Protein 4DQZ (pdb70)

Solvent-accessible surface area: 15831 Å² total; per-residue (Å²): 45,8,1,4,2,14,5,44,73,87,66,0,46,7,0,5,105,3,1,60,36,91,26,28,132,22,77,66,22,110,27,113,141,10,55,0,8,5,2,3,9,27,34,72,66,118,34,0,8,0,0,0,7,13,17,91,151,76,37,2,4,68,0,0,43,125,8,0,31,70,4,16,70,16,136,5,189,93,61,87,89,26,7,62,90,126,4,56,7,82,5,36,0,4,44,0,39,2,184,52,13,68,113,17,0,53,117,0,0,89,62,29,59,9,152,14,73,16,70,43,57,142,98,11,11,0,38,4,86,13,94,16,76,6,50,20,3,0,11,7,0,19,13,0,1,47,46,5,103,156,93,119,25,162,106,28,4,125,72,19,25,98,118,6,106,28,68,132,91,15,92,46,8,0,4,2,15,6,44,72,88,64,0,46,8,1,6,104,3,1,58,38,93,26,29,132,20,78,67,24,111,27,113,143,8,54,0,8,5,2,2,8,27,34,73,66,118,36,0,7,0,0,0,6,13,17,89,152,77,36,2,4,69,0,0,43,126,6,1,32,70,3,16,70,16,137,6,187,91,60,85,91,25,7,61,91,124,4,57,6,82,5,36,0,4,45,0,38,2,186,54,14,66,114,17,0,52,118,0,0,90,63,28,59,9,151,15,74,16,71,44,57,140,98,11,10,0,38,4,86,14,95,15,75,7,50,20,3,0,12,7,0,19,13,0,0,45,44,6,104,158,92,117,26,157,106,28,4,123,71,18,25,98,120,6,107,30,69,131,90,16,91

InterPro domains:
  IPR013217 Methyltransferase type 12 [PF08242] (290-382)
  IPR024026 3'-RNA ribose 2'-O-methyltransferase, Hen1, bacterial [TIGR04074] (2-464)
  IPR024740 Hen1, N-terminal [PF12623] (1-241)
  IPR026610 3'-RNA ribose 2'-O-methyltransferase, Hen1 [PTHR21404] (263-464)
  IPR029063 S-adenosyl-L-methionine-dependent methyltransferase superfamily [G3DSA:3.40.50.150] (258-465)
  IPR029063 S-adenosyl-L-methionine-dependent methyltransferase superfamily [SSF53335] (273-429)
  IPR038546 Hen1, N-terminal domain superfamily [G3DSA:3.30.1610.20] (1-230)

CATH classification: 3.30.1610.20

GO terms:
  GO:0042802 identical protein binding (F, IPI)
  GO:0005515 protein binding (F, IPI)

Radius of gyration: 21.04 Å; Cα contacts (8 Å, |Δi|>4): 671; chains: 2; bounding box: 68×37×41 Å

Foldseek 3Di:
DKKKKKAFQFQRLVVCLLQVHHQVDWDWDDDDAWIWTKHWPDRHRGMTMIMIDIGGVLVVLVVLCVRRVVSLVLDGPVCNPLSVFFGWMKMKDWFQDAPVPCVVVCLLQVLVAWPWDWDPPVGIMIMTTGGGHSNLVSLSCSQVSVLRVVVSCVSSVPPRLVPRPCSVSSD/DKKKKKAFQFVRLVVCLLQVHHQVDWDWDDDDAWIWTKHWPDRHRGMTMIMIDIGGVLVVLVVLCVRRVVSLVLDGPVCNPLSVFFGWMKMKDWFQDAPVPCVVVCLLQVLVAWPWDWDPPVGIMIMTTGGGHSNLVSLSCSQVSVLRVVVSCVSSVPPRLVPRPCSVSSD

Organism: Acetivibrio thermocellus (strain ATCC 27405 / DSM 1237 / JCM 9322 / NBRC 103400 / NCIMB 10682 / NRRL B-4536 / VPI 7372) (NCBI:txid203119)

Secondary structure (DSSP, 8-state):
-EEEEEE-SSSTTHHHHHHT--TT--EEEEETTEEEEEEEEEESSS-EEEEEEEEE--HHHHHHHHHSHHHHHT--TT-HHHHHS-EEEEEEEEEEE-TTHHHHHHHHHGGGT-EEEEEE--EEEEEEEEEE-HHHHHHHHHHHHHHH--HHHHHHSTTTSTT-TTHHHH-/-EEEEEE-SSSTTHHHHHHT--TT--EEEEETTEEEEEEEEEESSS-EEEEEEEEE--HHHHHHHHHSHHHHHT--TT-HHHHHS-EEEEEEEEEEE-TTHHHHHHHHHGGGT-EEEEEE--EEEEEEEEEE-HHHHHHHHHHHHHHH--HHHHHHSTTTSTT-TTHHHH-

B-factor: mean 56.26, std 22.18, range [17.42, 164.67]

Nearest PDB structures (foldseek):
  4dqz-assembly1_B  TM=1.006E+00  e=9.059E-36  Acetivibrio thermocellus ATCC 27405
  4drf-assembly2_D  TM=9.752E-01  e=2.044E-29  Acetivibrio thermocellus ATCC 27405
  4e6n-assembly2_D  TM=9.625E-01  e=3.714E-29  Acetivibrio thermocellus ATCC 27405
  3lid-assembly1_A  TM=4.470E-01  e=2.263E+00  Vibrio parahaemolyticus
  4dqz-assembly1_B  TM=1.006E+00  e=9.335E-36  Acetivibrio thermocellus ATCC 27405

Sequence (342 aa):
MILTITYTQPPATDLGYLLHKNPSRPQTFELNHGKAHIFYPEATSERCTVALLLDIDSFMSVAISRVFGTAMSGKCKEKPELAAIKLPLKAKIMMLPCKGGEEIIYRLFEPLGYKVDVEGYRYYTVSLEGEVRVRDLLNHIYVLIPVLDIDKLFQHGEGWLVDHPEKELITMILTITYTQPPATDLGYLLHKNPSRPQTFELNHGKAHIFYPEATSERCTVALLLDIDSFMSVAISRVFGTAMSGKCKEKPELAAIKLPLKAKIMMLPCKGGEEIIYRLFEPLGYKVDVEGYRYYTVSLEGEVRVRDLLNHIYVLIPVLDIDKLFQHGEGWLVDHPEKELIT

Structure (mmCIF, N/CA/C/O backbone):
data_4DQZ
#
_entry.id   4DQZ
#
_cell.length_a   68.503
_cell.length_b   68.503
_cell.length_c   165.660
_cell.angle_alpha   90.00
_cell.angle_beta   90.00
_cell.angle_gamma   120.00
#
_symmetry.space_group_name_H-M   'P 65'
#
loop_
_entity.id
_entity.type
_entity.pdbx_description
1 polymer 'Methyltransferase type 12'
2 water water
#
loop_
_atom_site.group_PDB
_atom_site.id
_atom_site.type_symbol
_atom_site.label_atom_id
_atom_site.label_alt_id
_atom_site.label_comp_id
_atom_site.label_asym_id
_atom_site.label_entity_id
_atom_site.label_seq_id
_atom_site.pdbx_PDB_ins_code
_atom_site.Cartn_x
_atom_site.Cartn_y
_atom_site.Cartn_z
_atom_site.occupancy
_atom_site.B_iso_or_equiv
_atom_site.auth_seq_id
_atom_site.auth_comp_id
_atom_site.auth_asym_id
_atom_site.auth_atom_id
_atom_site.pdbx_PDB_model_num
ATOM 1 N N . MET A 1 1 ? -61.607 60.021 6.172 1.00 43.08 1 MET A N 1
ATOM 2 C CA . MET A 1 1 ? -61.393 58.610 5.906 1.00 36.33 1 MET A CA 1
ATOM 3 C C . MET A 1 1 ? -61.664 57.805 7.171 1.00 32.86 1 MET A C 1
ATOM 4 O O . MET A 1 1 ? -61.859 58.362 8.228 1.00 28.52 1 MET A O 1
ATOM 9 N N . ILE A 1 2 ? -61.703 56.486 7.054 1.00 34.96 2 ILE A N 1
ATOM 10 C CA . ILE A 1 2 ? -62.065 55.657 8.191 1.00 20.30 2 ILE A CA 1
ATOM 11 C C . ILE A 1 2 ? -61.048 54.523 8.393 1.00 24.67 2 ILE A C 1
ATOM 12 O O . ILE A 1 2 ? -60.501 53.986 7.438 1.00 31.41 2 ILE A O 1
ATOM 17 N N . LEU A 1 3 ? -60.783 54.187 9.642 1.00 26.77 3 LEU A N 1
ATOM 18 C CA . LEU A 1 3 ? -59.962 53.032 9.961 1.00 24.83 3 LEU A CA 1
ATOM 19 C C . LEU A 1 3 ? -60.759 52.082 10.833 1.00 24.68 3 LEU A C 1
ATOM 20 O O . LEU A 1 3 ? -61.315 52.489 11.847 1.00 29.09 3 LEU A O 1
ATOM 25 N N . THR A 1 4 ? -60.809 50.813 10.457 1.00 27.76 4 THR A N 1
ATOM 26 C CA . THR A 1 4 ? -61.327 49.805 11.392 1.00 26.73 4 THR A CA 1
ATOM 27 C C . THR A 1 4 ? -60.279 48.750 11.737 1.00 23.22 4 THR A C 1
ATOM 28 O O . THR A 1 4 ? -59.415 48.402 10.919 1.00 26.35 4 THR A O 1
ATOM 32 N N . ILE A 1 5 ? -60.385 48.205 12.938 1.00 33.77 5 ILE A N 1
ATOM 33 C CA . ILE A 1 5 ? -59.555 47.072 13.310 1.00 26.79 5 ILE A CA 1
ATOM 34 C C . ILE A 1 5 ? -60.402 45.944 13.927 1.00 26.20 5 ILE A C 1
ATOM 35 O O . ILE A 1 5 ? -61.171 46.160 14.858 1.00 25.87 5 ILE A O 1
ATOM 40 N N . THR A 1 6 ? -60.261 44.736 13.392 1.00 22.54 6 THR A N 1
ATOM 41 C CA . THR A 1 6 ? -61.055 43.599 13.855 1.00 34.82 6 THR A CA 1
ATOM 42 C C . THR A 1 6 ? -60.185 42.495 14.435 1.00 36.76 6 THR A C 1
ATOM 43 O O . THR A 1 6 ? -59.142 42.185 13.877 1.00 31.11 6 THR A O 1
ATOM 47 N N . TYR A 1 7 ? -60.635 41.919 15.548 1.00 46.75 7 TYR A N 1
ATOM 48 C CA . TYR A 1 7 ? -59.936 40.852 16.270 1.00 38.24 7 TYR A CA 1
ATOM 49 C C . TYR A 1 7 ? -60.972 39.857 16.757 1.00 41.01 7 TYR A C 1
ATOM 50 O O . TYR A 1 7 ? -61.991 40.254 17.328 1.00 35.18 7 TYR A O 1
ATOM 59 N N . THR A 1 8 ? -60.714 38.567 16.553 1.00 41.23 8 THR A N 1
ATOM 60 C CA . THR A 1 8 ? -61.695 37.543 16.892 1.00 52.15 8 THR A CA 1
ATOM 61 C C . THR A 1 8 ? -61.213 36.404 17.802 1.00 64.86 8 THR A C 1
ATOM 62 O O . THR A 1 8 ? -61.855 35.356 17.839 1.00 58.93 8 THR A O 1
ATOM 66 N N . GLN A 1 9 ? -60.112 36.597 18.535 1.00 48.71 9 GLN A N 1
ATOM 67 C CA . GLN A 1 9 ? -59.632 35.560 19.462 1.00 59.92 9 GLN A CA 1
ATOM 68 C C . GLN A 1 9 ? -60.347 35.666 20.802 1.00 61.95 9 GLN A C 1
ATOM 69 O O . GLN A 1 9 ? -60.195 36.655 21.522 1.00 65.08 9 GLN A O 1
ATOM 75 N N . PRO A 1 10 ? -61.134 34.640 21.144 1.00 55.92 10 PRO A N 1
ATOM 76 C CA . PRO A 1 10 ? -62.100 34.802 22.234 1.00 60.06 10 PRO A CA 1
ATOM 77 C C . PRO A 1 10 ? -61.401 34.762 23.579 1.00 69.80 10 PRO A C 1
ATOM 78 O O . PRO A 1 10 ? -60.956 33.707 23.984 1.00 98.17 10 PRO A O 1
ATOM 82 N N . PRO A 1 11 ? -61.393 35.857 24.334 1.00 63.39 11 PRO A N 1
ATOM 83 C CA . PRO A 1 11 ? -62.269 37.017 24.507 1.00 62.11 11 PRO A CA 1
ATOM 84 C C . PRO A 1 11 ? -61.942 38.167 23.554 1.00 63.27 11 PRO A C 1
ATOM 85 O O . PRO A 1 11 ? -61.073 38.968 23.873 1.00 44.58 11 PRO A O 1
ATOM 89 N N . ALA A 1 12 ? -62.625 38.257 22.413 1.00 52.24 12 ALA A N 1
ATOM 90 C CA . ALA A 1 12 ? -62.256 39.249 21.399 1.00 40.94 12 ALA A CA 1
ATOM 91 C C . ALA A 1 12 ? -62.303 40.684 21.951 1.00 41.94 12 ALA A C 1
ATOM 92 O O . ALA A 1 12 ? -61.588 41.566 21.490 1.00 43.49 12 ALA A O 1
ATOM 94 N N . THR A 1 13 ? -63.096 40.886 22.997 1.00 49.78 13 THR A N 1
ATOM 95 C CA . THR A 1 13 ? -63.117 42.153 23.719 1.00 43.09 13 THR A CA 1
ATOM 96 C C . THR A 1 13 ? -61.763 42.573 24.306 1.00 39.86 13 THR A C 1
ATOM 97 O O . THR A 1 13 ? -61.623 43.686 24.806 1.00 48.85 13 THR A O 1
ATOM 101 N N . ASP A 1 14 ? -60.779 41.685 24.275 1.00 43.47 14 ASP A N 1
ATOM 102 C CA . ASP A 1 14 ? -59.438 42.052 24.718 1.00 42.20 14 ASP A CA 1
ATOM 103 C C . ASP A 1 14 ? -58.856 43.182 23.856 1.00 41.05 14 ASP A C 1
ATOM 104 O O . ASP A 1 14 ? -57.996 43.940 24.305 1.00 46.81 14 ASP A O 1
ATOM 109 N N . LEU A 1 15 ? -59.340 43.310 22.618 1.00 40.95 15 LEU A N 1
ATOM 110 C CA . LEU A 1 15 ? -58.903 44.412 21.774 1.00 39.17 15 LEU A CA 1
ATOM 111 C C . LEU A 1 15 ? -59.157 45.737 22.488 1.00 31.82 15 LEU A C 1
ATOM 112 O O . LEU A 1 15 ? -58.394 46.683 22.351 1.00 46.41 15 LEU A O 1
ATOM 117 N N . GLY A 1 16 ? -60.222 45.791 23.280 1.00 37.49 16 GLY A N 1
ATOM 118 C CA . GLY A 1 16 ? -60.482 46.967 24.078 1.00 31.86 16 GLY A CA 1
ATOM 119 C C . GLY A 1 16 ? -59.332 47.349 24.995 1.00 41.95 16 GLY A C 1
ATOM 120 O O . GLY A 1 16 ? -58.959 48.517 25.039 1.00 50.18 16 GLY A O 1
ATOM 121 N N . TYR A 1 17 ? -58.771 46.380 25.729 1.00 40.54 17 TYR A N 1
ATOM 122 C CA . TYR A 1 17 ? -57.618 46.669 26.612 1.00 51.22 17 TYR A CA 1
ATOM 123 C C . TYR A 1 17 ? -56.377 47.019 25.815 1.00 37.74 17 TYR A C 1
ATOM 124 O O . TYR A 1 17 ? -55.662 47.953 26.157 1.00 53.18 17 TYR A O 1
ATOM 133 N N . LEU A 1 18 ? -56.130 46.272 24.741 1.00 40.27 18 LEU A N 1
ATOM 134 C CA . LEU A 1 18 ? -54.982 46.539 23.874 1.00 47.54 18 LEU A CA 1
ATOM 135 C C . LEU A 1 18 ? -54.976 47.960 23.292 1.00 49.12 18 LEU A C 1
ATOM 136 O O . LEU A 1 18 ? -53.920 48.580 23.164 1.00 39.92 18 LEU A O 1
ATOM 141 N N . LEU A 1 19 ? -56.153 48.456 22.911 1.00 41.78 19 LEU A N 1
ATOM 142 C CA . LEU A 1 19 ? -56.266 49.777 22.300 1.00 46.87 19 LEU A CA 1
ATOM 143 C C . LEU A 1 19 ? -56.453 50.831 23.365 1.00 40.71 19 LEU A C 1
ATOM 144 O O . LEU A 1 19 ? -56.406 52.016 23.075 1.00 40.40 19 LEU A O 1
ATOM 149 N N . HIS A 1 20 ? -56.683 50.380 24.594 1.00 48.26 20 HIS A N 1
ATOM 150 C CA . HIS A 1 20 ? -56.943 51.270 25.723 1.00 67.58 20 HIS A CA 1
ATOM 151 C C . HIS A 1 20 ? -58.100 52.234 25.452 1.00 62.48 20 HIS A C 1
ATOM 152 O O . HIS A 1 20 ? -57.990 53.438 25.654 1.00 58.32 20 HIS A O 1
ATOM 159 N N . LYS A 1 21 ? -59.206 51.669 24.989 1.00 42.08 21 LYS A N 1
ATOM 160 C CA . LYS A 1 21 ? -60.400 52.418 24.658 1.00 46.46 21 LYS A CA 1
ATOM 161 C C . LYS A 1 21 ? -61.556 51.486 24.968 1.00 39.81 21 LYS A C 1
ATOM 162 O O . LYS A 1 21 ? -61.642 50.405 24.400 1.00 42.33 21 LYS A O 1
ATOM 168 N N . ASN A 1 22 ? -62.414 51.886 25.904 1.00 41.95 22 ASN A N 1
ATOM 169 C CA . ASN A 1 22 ? -63.552 51.058 26.312 1.00 51.17 22 ASN A CA 1
ATOM 170 C C . ASN A 1 22 ? -64.608 50.981 25.204 1.00 31.58 22 ASN A C 1
ATOM 171 O O . ASN A 1 22 ? -65.111 52.003 24.760 1.00 47.05 22 ASN A O 1
A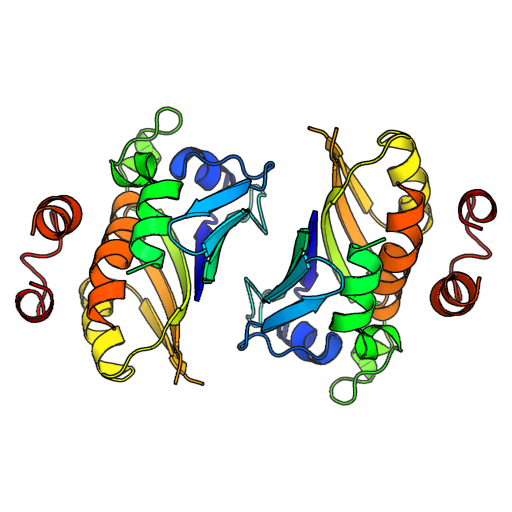TOM 176 N N . PRO A 1 23 ? -64.924 49.758 24.769 1.00 36.05 23 PRO A N 1
ATOM 177 C CA . PRO A 1 23 ? -65.929 49.457 23.751 1.00 42.98 23 PRO A CA 1
ATOM 178 C C . PRO A 1 23 ? -67.295 50.064 24.069 1.00 59.90 23 PRO A C 1
ATOM 179 O O . PRO A 1 23 ? -68.016 50.464 23.151 1.00 59.46 23 PRO A O 1
ATOM 183 N N . SER A 1 24 ? -67.641 50.148 25.350 1.00 67.86 24 SER A N 1
ATOM 184 C CA . SER A 1 24 ? -68.958 50.655 25.736 1.00 66.80 24 SER A CA 1
ATOM 185 C C . SER A 1 24 ? -69.056 52.170 25.715 1.00 63.75 24 SER A C 1
ATOM 186 O O . SER A 1 24 ? -70.104 52.729 26.020 1.00 60.66 24 SER A O 1
ATOM 189 N N . ARG A 1 25 ? -67.976 52.850 25.364 1.00 53.37 25 ARG A N 1
ATOM 190 C CA . ARG A 1 25 ? -68.031 54.301 25.421 1.00 61.67 25 ARG A CA 1
ATOM 191 C C . ARG A 1 25 ? -67.495 55.047 24.199 1.00 49.26 25 ARG A C 1
ATOM 192 O O . ARG A 1 25 ? -66.361 55.506 24.197 1.00 49.82 25 ARG A O 1
ATOM 200 N N . PRO A 1 26 ? -68.337 55.198 23.163 1.00 39.51 26 PRO A N 1
ATOM 201 C CA . PRO A 1 26 ? -67.987 56.020 21.994 1.00 36.77 26 PRO A CA 1
ATOM 202 C C . PRO A 1 26 ? -67.429 57.358 22.433 1.00 39.54 26 PRO A C 1
ATOM 203 O O . PRO A 1 26 ? -67.789 57.856 23.493 1.00 48.39 26 PRO A O 1
ATOM 207 N N . GLN A 1 27 ? -66.554 57.941 21.636 1.00 42.96 27 GLN A N 1
ATOM 208 C CA . GLN A 1 27 ? -65.901 59.153 22.077 1.00 45.44 27 GLN A CA 1
ATOM 209 C C . GLN A 1 27 ? -65.500 59.997 20.884 1.00 49.03 27 GLN A C 1
ATOM 210 O O . GLN A 1 27 ? -65.208 59.475 19.804 1.00 46.96 27 GLN A O 1
ATOM 216 N N . THR A 1 28 ? -65.501 61.308 21.076 1.00 61.96 28 THR A N 1
ATOM 217 C CA . THR A 1 28 ? -65.103 62.220 20.021 1.00 55.77 28 THR A CA 1
ATOM 218 C C . THR A 1 28 ? -63.912 63.053 20.466 1.00 55.16 28 THR A C 1
ATOM 219 O O . THR A 1 28 ? -63.812 63.434 21.626 1.00 57.80 28 THR A O 1
ATOM 223 N N . PHE A 1 29 ? -62.997 63.295 19.533 1.00 42.34 29 PHE A N 1
ATOM 224 C CA . PHE A 1 29 ? -61.801 64.061 19.791 1.00 60.69 29 PHE A CA 1
ATOM 225 C C . PHE A 1 29 ? -61.772 65.222 18.829 1.00 66.47 29 PHE A C 1
ATOM 226 O O . PHE A 1 29 ? -61.952 65.038 17.624 1.00 67.63 29 PHE A O 1
ATOM 234 N N . GLU A 1 30 ? -61.575 66.419 19.375 1.00 70.39 30 GLU A N 1
ATOM 235 C CA . GLU A 1 30 ? -61.471 67.629 18.571 1.00 68.74 30 GLU A CA 1
ATOM 236 C C . GLU A 1 30 ? -60.028 67.762 18.152 1.00 58.71 30 GLU A C 1
ATOM 237 O O . GLU A 1 30 ? -59.123 67.623 18.972 1.00 65.15 30 GLU A O 1
ATOM 243 N N . LEU A 1 31 ? -59.806 68.014 16.873 1.00 52.74 31 LEU A N 1
ATOM 244 C CA . LEU A 1 31 ? -58.447 68.083 16.373 1.00 71.07 31 LEU A CA 1
ATOM 245 C C . LEU A 1 31 ? -58.149 69.434 15.752 1.00 73.04 31 LEU A C 1
ATOM 246 O O . LEU A 1 31 ? -58.996 70.326 15.697 1.00 74.44 31 LEU A O 1
ATOM 251 N N . ASN A 1 32 ? -56.924 69.589 15.291 1.00 76.50 32 ASN A N 1
ATOM 252 C CA . ASN A 1 32 ? -56.669 70.669 14.386 1.00 98.43 32 ASN A CA 1
ATOM 253 C C . ASN A 1 32 ? -57.597 70.475 13.193 1.00 94.96 32 ASN A C 1
ATOM 254 O O . ASN A 1 32 ? -57.403 69.553 12.395 1.00 101.50 32 ASN A O 1
ATOM 259 N N . HIS A 1 33 ? -58.526 71.410 13.002 1.00 77.98 33 HIS A N 1
ATOM 260 C CA . HIS A 1 33 ? -59.409 71.448 11.816 1.00 78.20 33 HIS A CA 1
ATOM 261 C C . HIS A 1 33 ? -60.158 70.146 11.483 1.00 86.04 33 HIS A C 1
ATOM 262 O O . HIS A 1 33 ? -60.142 69.685 10.346 1.00 82.15 33 HIS A O 1
ATOM 269 N N . GLY A 1 34 ? -60.830 69.576 12.480 1.00 82.52 34 GLY A N 1
ATOM 270 C CA . GLY A 1 34 ? -61.686 68.426 12.250 1.00 69.94 34 GLY A CA 1
ATOM 271 C C . GLY A 1 34 ? -61.979 67.637 13.510 1.00 60.90 34 GLY A C 1
ATOM 272 O O . GLY A 1 34 ? -61.474 67.974 14.583 1.00 52.80 34 GLY A O 1
ATOM 273 N N . LYS A 1 35 ? -62.797 66.588 13.374 1.00 73.71 35 LYS A N 1
ATOM 274 C CA . LYS A 1 35 ? -63.105 65.677 14.483 1.00 57.74 35 LYS A CA 1
ATOM 275 C C . LYS A 1 35 ? -62.683 64.249 14.165 1.00 42.19 35 LYS A C 1
ATOM 276 O O . LYS A 1 35 ? -62.674 63.840 13.004 1.00 44.25 35 LYS A O 1
ATOM 282 N N . ALA A 1 36 ? -62.346 63.504 15.215 1.00 45.68 36 ALA A N 1
ATOM 283 C CA . ALA A 1 36 ? -62.185 62.059 15.141 1.00 47.32 36 ALA A CA 1
ATOM 284 C C . ALA A 1 36 ? -63.208 61.380 16.056 1.00 57.24 36 ALA A C 1
ATOM 285 O O . ALA A 1 36 ? -63.316 61.713 17.228 1.00 50.42 36 ALA A O 1
ATOM 287 N N . HIS A 1 37 ? -63.970 60.440 15.508 1.00 32.79 37 HIS A N 1
ATOM 288 C CA . HIS A 1 37 ? -64.935 59.681 16.292 1.00 29.81 37 HIS A CA 1
ATOM 289 C C . HIS A 1 37 ? -64.391 58.258 16.416 1.00 34.41 37 HIS A C 1
ATOM 290 O O . HIS A 1 37 ? -63.894 57.686 15.449 1.00 36.42 37 HIS A O 1
ATOM 297 N N . ILE A 1 38 ? -64.463 57.697 17.608 1.00 29.05 38 ILE A N 1
ATOM 298 C CA . ILE A 1 38 ? -64.073 56.320 17.796 1.00 34.82 38 ILE A CA 1
ATOM 299 C C . ILE A 1 38 ? -65.197 55.561 18.475 1.00 37.70 38 ILE A C 1
ATOM 300 O O . ILE A 1 38 ? -65.806 56.038 19.419 1.00 30.70 38 ILE A O 1
ATOM 305 N N . PHE A 1 39 ? -65.489 54.374 17.970 1.00 33.52 39 PHE A N 1
ATOM 306 C CA . PHE A 1 39 ? -66.435 53.520 18.653 1.00 25.52 39 PHE A CA 1
ATOM 307 C C . PHE A 1 39 ? -66.184 52.109 18.188 1.00 26.11 39 PHE A C 1
ATOM 308 O O . PHE A 1 39 ? -65.397 51.860 17.268 1.00 30.43 39 PHE A O 1
ATOM 316 N N . TYR A 1 40 ? -66.846 51.179 18.856 1.00 28.67 40 TYR A N 1
ATOM 317 C CA . TYR A 1 40 ? -66.748 49.786 18.500 1.00 32.64 40 TYR A CA 1
ATOM 318 C C . TYR A 1 40 ? -68.093 49.301 17.981 1.00 32.66 40 TYR A C 1
ATOM 319 O O . TYR A 1 40 ? -69.023 49.083 18.754 1.00 35.91 40 TYR A O 1
ATOM 328 N N . PRO A 1 41 ? -68.204 49.135 16.661 1.00 34.70 41 PRO A N 1
ATOM 329 C CA . PRO A 1 41 ? -69.441 48.556 16.121 1.00 34.64 41 PRO A CA 1
ATOM 330 C C . PRO A 1 41 ? -69.717 47.156 16.665 1.00 45.17 41 PRO A C 1
ATOM 331 O O . PRO A 1 41 ? -70.866 46.721 16.689 1.00 48.08 41 PRO A O 1
ATOM 335 N N . GLU A 1 42 ? -68.679 46.468 17.129 1.00 46.27 42 GLU A N 1
ATOM 336 C CA . GLU A 1 42 ? -68.850 45.113 17.634 1.00 38.18 42 GLU A CA 1
ATOM 337 C C . GLU A 1 42 ? -67.903 44.856 18.792 1.00 37.33 42 GLU A C 1
ATOM 338 O O . GLU A 1 42 ? -66.717 45.138 18.689 1.00 44.95 42 GLU A O 1
ATOM 344 N N . ALA A 1 43 ? -68.422 44.327 19.896 1.00 32.11 43 ALA A N 1
ATOM 345 C CA . ALA A 1 43 ? -67.614 44.068 21.094 1.00 38.49 43 ALA A CA 1
ATOM 346 C C . ALA A 1 43 ? -68.140 42.874 21.865 1.00 53.66 43 ALA A C 1
ATOM 347 O O . ALA A 1 43 ? -68.617 43.016 22.990 1.00 55.95 43 ALA A O 1
ATOM 349 N N . THR A 1 44 ? -68.066 41.703 21.246 1.00 52.46 44 THR A N 1
ATOM 350 C CA . THR A 1 44 ? -68.441 40.465 21.912 1.00 52.38 44 THR A CA 1
ATOM 351 C C . THR A 1 44 ? -67.215 39.592 22.132 1.00 68.61 44 THR A C 1
ATOM 352 O O . THR A 1 44 ? -66.094 39.956 21.757 1.00 57.71 44 THR A O 1
ATOM 356 N N . SER A 1 45 ? -67.435 38.446 22.762 1.00 66.69 45 SER A N 1
ATOM 357 C CA . SER A 1 45 ? -66.380 37.468 22.962 1.00 60.86 45 SER A CA 1
ATOM 358 C C . SER A 1 45 ? -65.937 36.835 21.654 1.00 50.55 45 SER A C 1
ATOM 359 O O . SER A 1 45 ? -64.809 36.365 21.540 1.00 60.65 45 SER A O 1
ATOM 362 N N . GLU A 1 46 ? -66.821 36.822 20.663 1.00 53.09 46 GLU A N 1
ATOM 363 C CA . GLU A 1 46 ? -66.481 36.210 19.379 1.00 59.01 46 GLU A CA 1
ATOM 364 C C . GLU A 1 46 ? -65.816 37.200 18.412 1.00 54.86 46 GLU A C 1
ATOM 365 O O . GLU A 1 46 ? -64.982 36.801 17.611 1.00 49.64 46 GLU A O 1
ATOM 371 N N . ARG A 1 47 ? -66.186 38.482 18.487 1.00 46.77 47 ARG A N 1
ATOM 372 C CA . ARG A 1 47 ? -65.731 39.479 17.501 1.00 44.13 47 ARG A CA 1
ATOM 373 C C . ARG A 1 47 ? -65.589 40.851 18.132 1.00 34.04 47 ARG A C 1
ATOM 374 O O . ARG A 1 47 ? -66.420 41.269 18.946 1.00 35.43 47 ARG A O 1
ATOM 382 N N . CYS A 1 48 ? -64.528 41.565 17.784 1.00 38.00 48 CYS A N 1
ATOM 383 C CA . CYS A 1 48 ? -64.396 42.933 18.283 1.00 33.58 48 CYS A CA 1
ATOM 384 C C . CYS A 1 48 ? -63.797 43.810 17.203 1.00 41.11 48 CYS A C 1
ATOM 385 O O . CYS A 1 48 ? -62.769 43.470 16.616 1.00 32.62 48 CYS A O 1
ATOM 388 N N . THR A 1 49 ? -64.478 44.923 16.934 1.00 32.52 49 THR A N 1
ATOM 389 C CA . THR A 1 49 ? -64.117 45.806 15.852 1.00 24.42 49 THR A CA 1
ATOM 390 C C . THR A 1 49 ? -64.152 47.244 16.323 1.00 26.11 49 THR A C 1
ATOM 391 O O . THR A 1 49 ? -65.133 47.688 16.902 1.00 28.72 49 THR A O 1
ATOM 395 N N . VAL A 1 50 ? -63.055 47.955 16.117 1.00 28.14 50 VAL A N 1
ATOM 396 C CA . VAL A 1 50 ? -63.002 49.343 16.511 1.00 18.72 50 VAL A CA 1
ATOM 397 C C . VAL A 1 50 ? -63.093 50.136 15.214 1.00 25.76 50 VAL A C 1
ATOM 398 O O . VAL A 1 50 ? -62.651 49.663 14.181 1.00 27.03 50 VAL A O 1
ATOM 402 N N . ALA A 1 51 ? -63.709 51.308 15.260 1.00 24.69 51 ALA A N 1
ATOM 403 C CA . ALA A 1 51 ? -63.718 52.197 14.099 1.00 23.27 51 ALA A CA 1
ATOM 404 C C . ALA A 1 51 ? -63.248 53.580 14.490 1.00 23.55 51 ALA A C 1
ATOM 405 O O . ALA A 1 51 ? -63.555 54.083 15.558 1.00 26.78 51 ALA A O 1
ATOM 407 N N . LEU A 1 52 ? -62.507 54.207 13.606 1.00 23.51 52 LEU A N 1
ATOM 408 C CA . LEU A 1 52 ? -62.087 55.572 13.863 1.00 30.16 52 LEU A CA 1
ATOM 409 C C . LEU A 1 52 ? -62.415 56.373 12.620 1.00 25.61 52 LEU A C 1
ATOM 410 O O . LEU A 1 52 ? -61.880 56.149 11.543 1.00 30.16 52 LEU A O 1
ATOM 415 N N . LEU A 1 53 ? -63.328 57.302 12.779 1.00 28.20 53 LEU A N 1
ATOM 416 C CA . LEU A 1 53 ? -63.899 57.957 11.623 1.00 34.71 53 LEU A CA 1
ATOM 417 C C . LEU A 1 53 ? -63.392 59.388 11.659 1.00 37.78 53 LEU A C 1
ATOM 418 O O . LEU A 1 53 ? -63.481 60.053 12.690 1.00 39.34 53 LEU A O 1
ATOM 423 N N . LEU A 1 54 ? -62.804 59.841 10.559 1.00 40.09 54 LEU A N 1
ATOM 424 C CA . LEU A 1 54 ? -62.266 61.211 10.504 1.00 50.14 54 LEU A CA 1
ATOM 425 C C . LEU A 1 54 ? -63.205 62.180 9.815 1.00 40.18 54 LEU A C 1
ATOM 426 O O . LEU A 1 54 ? -63.675 61.938 8.710 1.00 50.75 54 LEU A O 1
ATOM 431 N N . ASP A 1 55 ? -63.460 63.296 10.462 1.00 46.11 55 ASP A N 1
ATOM 432 C CA . ASP A 1 55 ? -64.314 64.304 9.857 1.00 55.78 55 ASP A CA 1
ATOM 433 C C . ASP A 1 55 ? -63.494 65.584 9.764 1.00 59.94 55 ASP A C 1
ATOM 434 O O . ASP A 1 55 ? -63.245 66.232 10.777 1.00 61.00 55 ASP A O 1
ATOM 439 N N . ILE A 1 56 ? -63.048 65.924 8.555 1.00 67.61 56 ILE A N 1
ATOM 440 C CA . ILE A 1 56 ? -62.171 67.081 8.358 1.00 78.76 56 ILE A CA 1
ATOM 441 C C . ILE A 1 56 ? -62.909 68.321 7.849 1.00 84.08 56 ILE A C 1
ATOM 442 O O . ILE A 1 56 ? -63.786 68.210 6.989 1.00 87.23 56 ILE A O 1
ATOM 447 N N . ASP A 1 57 ? -62.496 69.473 8.398 1.00 90.31 57 ASP A N 1
ATOM 448 C CA . ASP A 1 57 ? -63.080 70.826 8.271 1.00 86.89 57 ASP A CA 1
ATOM 449 C C . ASP A 1 57 ? -63.874 71.209 9.518 1.00 85.37 57 ASP A C 1
ATOM 450 O O . ASP A 1 57 ? -63.295 71.431 10.585 1.00 73.10 57 ASP A O 1
ATOM 455 N N . SER A 1 87 ? -52.114 62.342 6.413 1.00 53.30 87 SER A N 1
ATOM 456 C CA . SER A 1 87 ? -51.440 62.902 7.587 1.00 57.66 87 SER A CA 1
ATOM 457 C C . SER A 1 87 ? -52.384 63.178 8.768 1.00 65.09 87 SER A C 1
ATOM 458 O O . SER A 1 87 ? -52.001 63.017 9.933 1.00 60.32 87 SER A O 1
ATOM 461 N N . PHE A 1 88 ? -53.614 63.588 8.464 1.00 50.77 88 PHE A N 1
ATOM 462 C CA . PHE A 1 88 ? -54.634 63.813 9.492 1.00 47.69 88 PHE A CA 1
ATOM 463 C C . PHE A 1 88 ? -55.001 62.510 10.217 1.00 42.07 88 PHE A C 1
ATOM 464 O O . PHE A 1 88 ? -55.249 62.515 11.422 1.00 48.58 88 PHE A O 1
ATOM 472 N N . MET A 1 89 ? -55.015 61.393 9.488 1.00 31.10 89 MET A N 1
ATOM 473 C CA . MET A 1 89 ? -55.290 60.091 10.110 1.00 34.43 89 MET A CA 1
ATOM 474 C C . MET A 1 89 ? -54.188 59.679 11.051 1.00 46.48 89 MET A C 1
ATOM 475 O O . MET A 1 89 ? -54.447 59.128 12.130 1.00 43.29 89 MET A O 1
ATOM 480 N N . SER A 1 90 ? -52.947 59.944 10.627 1.00 39.45 90 SER A N 1
ATOM 481 C CA . SER A 1 90 ? -51.782 59.609 11.433 1.00 39.48 90 SER A CA 1
ATOM 482 C C . SER A 1 90 ? -51.877 60.351 12.744 1.00 41.33 90 SER A C 1
ATOM 483 O O . SER A 1 90 ? -51.693 59.769 13.815 1.00 48.64 90 SER A O 1
ATOM 486 N N . VAL A 1 91 ? -52.175 61.642 12.646 1.00 46.55 91 VAL A N 1
ATOM 487 C CA . VAL A 1 91 ? -52.408 62.472 13.825 1.00 38.56 91 VAL A CA 1
ATOM 488 C C . VAL A 1 91 ? -53.500 61.867 14.689 1.00 36.27 91 VAL A C 1
ATOM 489 O O . VAL A 1 91 ? -53.352 61.728 15.908 1.00 49.01 91 VAL A O 1
ATOM 493 N N . ALA A 1 92 ? -54.609 61.506 14.050 1.00 41.28 92 ALA A N 1
ATOM 494 C CA . ALA A 1 92 ? -55.727 60.936 14.788 1.00 35.08 92 ALA A CA 1
ATOM 495 C C . ALA A 1 92 ? -55.287 59.619 15.441 1.00 34.35 92 ALA A C 1
ATOM 496 O O . ALA A 1 92 ? -55.608 59.355 16.599 1.00 44.21 92 ALA A O 1
ATOM 498 N N . ILE A 1 93 ? -54.528 58.810 14.707 1.00 36.46 93 ILE A N 1
ATOM 499 C CA . ILE A 1 93 ? -54.114 57.516 15.241 1.00 40.05 93 ILE A CA 1
ATOM 500 C C . ILE A 1 93 ? -53.233 57.678 16.469 1.00 46.19 93 ILE A C 1
ATOM 501 O O . ILE A 1 93 ? -53.476 57.042 17.509 1.00 40.40 93 ILE A O 1
ATOM 506 N N . SER A 1 94 ? -52.225 58.548 16.368 1.00 43.25 94 SER A N 1
ATOM 507 C CA . SER A 1 94 ? -51.366 58.787 17.528 1.00 52.10 94 SER A CA 1
ATOM 508 C C . SER A 1 94 ? -52.107 59.479 18.689 1.00 48.60 94 SER A C 1
ATOM 509 O O . SER A 1 94 ? -51.897 59.113 19.846 1.00 59.03 94 SER A O 1
ATOM 512 N N . ARG A 1 95 ? -53.003 60.427 18.400 1.00 48.25 95 ARG A N 1
ATOM 513 C CA . ARG A 1 95 ? -53.837 60.985 19.477 1.00 44.72 95 ARG A CA 1
ATOM 514 C C . ARG A 1 95 ? -54.714 59.914 20.174 1.00 47.18 95 ARG A C 1
ATOM 515 O O . ARG A 1 95 ? -54.817 59.870 21.396 1.00 49.15 95 ARG A O 1
ATOM 523 N N . VAL A 1 96 ? -55.326 59.027 19.403 1.00 38.20 96 VAL A N 1
ATOM 524 C CA . VAL A 1 96 ? -56.353 58.138 19.972 1.00 31.49 96 VAL A CA 1
ATOM 525 C C . VAL A 1 96 ? -55.770 56.815 20.459 1.00 43.91 96 VAL A C 1
ATOM 526 O O . VAL A 1 96 ? -56.215 56.270 21.463 1.00 47.11 96 VAL A O 1
ATOM 530 N N . PHE A 1 97 ? -54.770 56.299 19.749 1.00 41.08 97 PHE A N 1
ATOM 531 C CA . PHE A 1 97 ? -54.232 54.985 20.057 1.00 55.22 97 PHE A CA 1
ATOM 532 C C . PHE A 1 97 ? -52.780 55.122 20.515 1.00 78.94 97 PHE A C 1
ATOM 53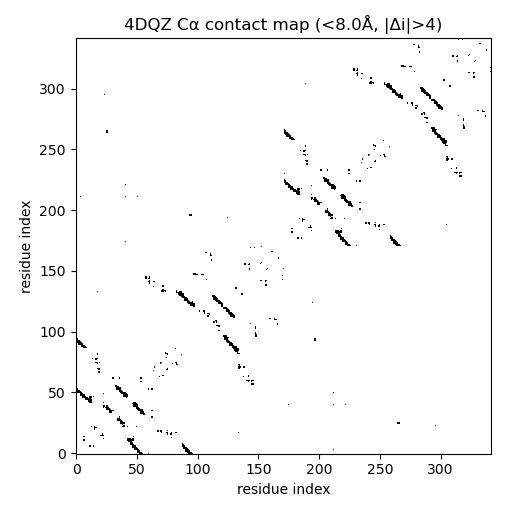3 O O . PHE A 1 97 ? -51.930 54.269 20.225 1.00 64.71 97 PHE A O 1
ATOM 541 N N . GLY A 1 98 ? -52.511 56.211 21.231 1.00 80.36 98 GLY A N 1
ATOM 542 C CA . GLY A 1 98 ? -51.183 56.508 21.743 1.00 67.47 98 GLY A CA 1
ATOM 543 C C . GLY A 1 98 ? -50.527 55.398 22.544 1.00 56.08 98 GLY A C 1
ATOM 544 O O . GLY A 1 98 ? -49.454 54.903 22.178 1.00 54.96 98 GLY A O 1
ATOM 545 N N . THR A 1 99 ? -51.159 54.995 23.640 1.00 37.39 99 THR A N 1
ATOM 546 C CA . THR A 1 99 ? -50.536 53.989 24.494 1.00 52.03 99 THR A CA 1
ATOM 547 C C . THR A 1 99 ? -50.351 52.624 23.787 1.00 77.49 99 THR A C 1
ATOM 548 O O . THR A 1 99 ? -49.322 51.966 23.966 1.00 79.23 99 THR A O 1
ATOM 552 N N . ALA A 1 100 ? -51.316 52.227 22.954 1.00 66.79 100 ALA A N 1
ATOM 553 C CA . ALA A 1 100 ? -51.209 50.981 22.196 1.00 39.99 100 ALA A CA 1
ATOM 554 C C . ALA A 1 100 ? -50.020 51.016 21.262 1.00 34.62 100 ALA A C 1
ATOM 555 O O . ALA A 1 100 ? -49.421 49.988 20.934 1.00 43.99 100 ALA A O 1
ATOM 557 N N . MET A 1 101 ? -49.704 52.206 20.780 1.00 51.42 101 MET A N 1
ATOM 558 C CA . MET A 1 101 ? -48.574 52.343 19.895 1.00 49.93 101 MET A CA 1
ATOM 559 C C . MET A 1 101 ? -47.280 52.055 20.644 1.00 64.66 101 MET A C 1
ATOM 560 O O . MET A 1 101 ? -46.351 51.490 20.072 1.00 47.93 101 MET A O 1
ATOM 565 N N . SER A 1 102 ? -47.240 52.414 21.928 1.00 52.87 102 SER A N 1
ATOM 566 C CA . SER A 1 102 ? -46.018 52.264 22.721 1.00 68.56 102 SER A CA 1
ATOM 567 C C . SER A 1 102 ? -45.706 50.792 22.940 1.00 74.39 102 SER A C 1
ATOM 568 O O . SER A 1 102 ? -44.569 50.416 23.222 1.00 63.05 102 SER A O 1
ATOM 571 N N . GLY A 1 103 ? -46.725 49.957 22.795 1.00 71.63 103 GLY A N 1
ATOM 572 C CA . GLY A 1 103 ? -46.539 48.525 22.893 1.00 56.89 103 GLY A CA 1
ATOM 573 C C . GLY A 1 103 ? -46.983 47.990 24.235 1.00 56.74 103 GLY A C 1
ATOM 574 O O . GLY A 1 103 ? -46.777 46.818 24.534 1.00 66.39 103 GLY A O 1
ATOM 575 N N . LYS A 1 104 ? -47.603 48.842 25.044 1.00 51.27 104 LYS A N 1
ATOM 576 C CA . LYS A 1 104 ? -47.921 48.454 26.405 1.00 54.97 104 LYS A CA 1
ATOM 577 C C . LYS A 1 104 ? -49.392 48.168 26.587 1.00 57.61 104 LYS A C 1
ATOM 578 O O . LYS A 1 104 ? -50.245 48.824 25.999 1.00 72.32 104 LYS A O 1
ATOM 584 N N . CYS A 1 105 ? -49.670 47.135 27.368 1.00 63.62 105 CYS A N 1
ATOM 585 C CA . CYS A 1 105 ? -51.020 46.806 27.780 1.00 61.35 105 CYS A CA 1
ATOM 586 C C . CYS A 1 105 ? -50.948 46.197 29.166 1.00 55.12 105 CYS A C 1
ATOM 587 O O . CYS A 1 105 ? -50.582 45.029 29.327 1.00 58.44 105 CYS A O 1
ATOM 590 N N . LYS A 1 106 ? -51.313 47.010 30.154 1.00 64.45 106 LYS A N 1
ATOM 591 C CA . LYS A 1 106 ? -51.200 46.663 31.563 1.00 75.78 106 LYS A CA 1
ATOM 592 C C . LYS A 1 106 ? -52.018 45.432 31.956 1.00 70.12 106 LYS A C 1
ATOM 593 O O . LYS A 1 106 ? -51.635 44.689 32.860 1.00 66.47 106 LYS A O 1
ATOM 599 N N . GLU A 1 107 ? -53.129 45.204 31.266 1.00 48.06 107 GLU A N 1
ATOM 600 C CA . GLU A 1 107 ? -54.088 44.191 31.715 1.00 50.71 107 GLU A CA 1
ATOM 601 C C . GLU A 1 107 ? -53.950 42.902 30.938 1.00 60.37 107 GLU A C 1
ATOM 602 O O . GLU A 1 107 ? -54.476 41.862 31.359 1.00 52.18 107 GLU A O 1
ATOM 608 N N . LYS A 1 108 ? -53.264 42.980 29.795 1.00 57.35 108 LYS A N 1
ATOM 609 C CA . LYS A 1 108 ? -52.936 41.791 28.992 1.00 64.11 108 LYS A CA 1
ATOM 610 C C . LYS A 1 108 ? -51.509 41.878 28.390 1.00 75.59 108 LYS A C 1
ATOM 611 O O . LYS A 1 108 ? -51.340 41.899 27.159 1.00 56.57 108 LYS A O 1
ATOM 617 N N . PRO A 1 109 ? -50.475 41.912 29.261 1.00 62.38 109 PRO A N 1
ATOM 618 C CA . PRO A 1 109 ? -49.094 42.148 28.816 1.00 44.83 109 PRO A CA 1
ATOM 619 C C . PRO A 1 109 ? -48.636 41.151 27.752 1.00 45.09 109 PRO A C 1
ATOM 620 O O . PRO A 1 109 ? -47.853 41.530 26.881 1.00 48.47 109 PRO A O 1
A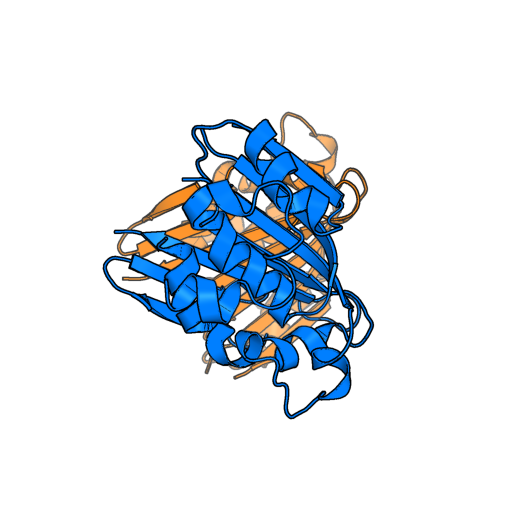TOM 624 N N . GLU A 1 110 ? -49.155 39.924 27.792 1.00 37.52 110 GLU A N 1
ATOM 625 C CA . GLU A 1 110 ? -48.815 38.901 26.794 1.00 61.26 110 GLU A CA 1
ATOM 626 C C . GLU A 1 110 ? -49.376 39.157 25.385 1.00 69.61 110 GLU A C 1
ATOM 627 O O . GLU A 1 110 ? -48.732 38.812 24.390 1.00 66.15 110 GLU A O 1
ATOM 633 N N . LEU A 1 111 ? -50.573 39.742 25.298 1.00 54.12 111 LEU A N 1
ATOM 634 C CA . LEU A 1 111 ? -51.216 39.964 23.996 1.00 41.89 111 LEU A CA 1
ATOM 635 C C . LEU A 1 111 ? -50.559 41.142 23.292 1.00 37.32 111 LEU A C 1
ATOM 636 O O . LEU A 1 111 ? -50.426 41.170 22.063 1.00 60.86 111 LEU A O 1
ATOM 641 N N . ALA A 1 112 ? -50.142 42.119 24.084 1.00 46.92 112 ALA A N 1
ATOM 642 C CA . ALA A 1 112 ? -49.399 43.237 23.545 1.00 41.03 112 ALA A CA 1
ATOM 643 C C . ALA A 1 112 ? -48.069 42.743 22.985 1.00 48.69 112 ALA A C 1
ATOM 644 O O . ALA A 1 112 ? -47.599 43.239 21.957 1.00 48.84 112 ALA A O 1
ATOM 646 N N . ALA A 1 113 ? -47.480 41.747 23.650 1.00 46.16 113 ALA A N 1
ATOM 647 C CA . ALA A 1 113 ? -46.145 41.271 23.298 1.00 47.06 113 ALA A CA 1
ATOM 648 C C . ALA A 1 113 ? -46.112 40.360 22.086 1.00 43.32 113 ALA A C 1
ATOM 649 O O . ALA A 1 113 ? -45.075 40.247 21.431 1.00 48.14 113 ALA A O 1
ATOM 651 N N . ILE A 1 114 ? -47.219 39.682 21.797 1.00 43.11 114 ILE A N 1
ATOM 652 C CA . ILE A 1 114 ? -47.219 38.685 20.712 1.00 67.44 114 ILE A CA 1
ATOM 653 C C . ILE A 1 114 ? -47.912 39.132 19.405 1.00 69.08 114 ILE A C 1
ATOM 654 O O . ILE A 1 114 ? -48.651 40.122 19.382 1.00 60.82 114 ILE A O 1
ATOM 659 N N . LYS A 1 115 ? -47.648 38.390 18.326 1.00 44.25 115 LYS A N 1
ATOM 660 C CA . LYS A 1 115 ? -48.339 38.554 17.052 1.00 52.43 115 LYS A CA 1
ATOM 661 C C . LYS A 1 115 ? -49.766 38.024 17.173 1.00 59.03 115 LYS A C 1
ATOM 662 O O . LYS A 1 115 ? -49.985 36.859 17.523 1.00 48.96 115 LYS A O 1
ATOM 668 N N . LEU A 1 116 ? -50.737 38.883 16.884 1.00 51.43 116 LEU A N 1
ATOM 669 C CA . LEU A 1 116 ? -52.139 38.498 16.934 1.00 36.28 116 LEU A CA 1
ATOM 670 C C . LEU A 1 116 ? -52.701 38.415 15.528 1.00 39.12 116 LEU A C 1
ATOM 671 O O . LEU A 1 116 ? -52.235 39.114 14.638 1.00 50.81 116 LEU A O 1
ATOM 676 N N . PRO A 1 117 ? -53.688 37.534 15.310 1.00 58.62 117 PRO A N 1
ATOM 677 C CA . PRO A 1 117 ? -54.402 37.534 14.029 1.00 56.92 117 PRO A CA 1
ATOM 678 C C . PRO A 1 117 ? -55.281 38.782 13.953 1.00 49.14 117 PRO A C 1
ATOM 679 O O . PRO A 1 117 ? -56.212 38.916 14.748 1.00 43.26 117 PRO A O 1
ATOM 683 N N . LEU A 1 118 ? -54.984 39.685 13.024 1.00 48.01 118 LEU A N 1
ATOM 684 C CA . LEU A 1 118 ? -55.677 40.970 12.985 1.00 48.18 118 LEU A CA 1
ATOM 685 C C . LEU A 1 118 ? -56.121 41.295 11.587 1.00 39.33 118 LEU A C 1
ATOM 686 O O . LEU A 1 118 ? -55.473 40.923 10.625 1.00 40.84 118 LEU A O 1
ATOM 691 N N . LYS A 1 119 ? -57.257 41.975 11.489 1.00 35.80 119 LYS A N 1
ATOM 692 C CA . LYS A 1 119 ? -57.712 42.559 10.241 1.00 37.77 119 LYS A CA 1
ATOM 693 C C . LYS A 1 119 ? -57.883 44.069 10.421 1.00 38.52 119 LYS A C 1
ATOM 694 O O . LYS A 1 119 ? -58.359 44.535 11.446 1.00 37.60 119 LYS A O 1
ATOM 700 N N . ALA A 1 120 ? -57.492 44.839 9.421 1.00 40.48 120 ALA A N 1
ATOM 701 C CA . ALA A 1 120 ? -57.666 46.274 9.487 1.00 32.68 120 ALA A CA 1
ATOM 702 C C . ALA A 1 120 ? -58.219 46.761 8.162 1.00 44.75 120 ALA A C 1
ATOM 703 O O . ALA A 1 120 ? -57.997 46.153 7.123 1.00 29.65 120 ALA A O 1
ATOM 705 N N . LYS A 1 121 ? -58.946 47.865 8.186 1.00 27.01 121 LYS A N 1
ATOM 706 C CA . LYS A 1 121 ? -59.457 48.416 6.943 1.00 30.50 121 LYS A CA 1
ATOM 707 C C . LYS A 1 121 ? -59.245 49.930 6.915 1.00 22.39 121 LYS A C 1
ATOM 708 O O . LYS A 1 121 ? -59.532 50.624 7.878 1.00 33.62 121 LYS A O 1
ATOM 714 N N . ILE A 1 122 ? -58.749 50.441 5.798 1.00 31.47 122 ILE A N 1
ATOM 715 C CA . ILE A 1 122 ? -58.655 51.878 5.615 1.00 29.72 122 ILE A CA 1
ATOM 716 C C . ILE A 1 122 ? -59.555 52.298 4.454 1.00 34.47 122 ILE A C 1
ATOM 717 O O . ILE A 1 122 ? -59.231 52.032 3.298 1.00 29.24 122 ILE A O 1
ATOM 722 N N . MET A 1 123 ? 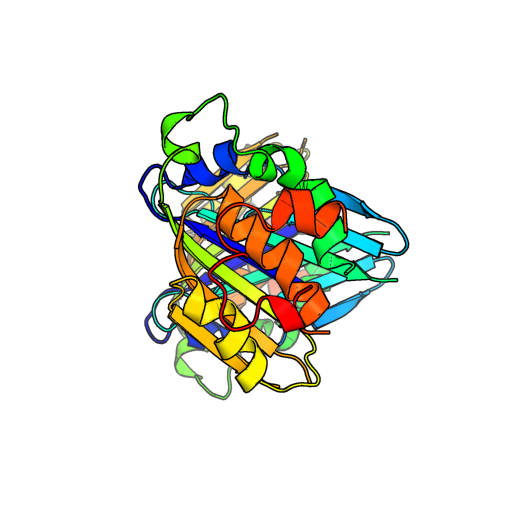-60.662 52.977 4.761 1.00 29.98 123 MET A N 1
ATOM 723 C CA . MET A 1 123 ? -61.611 53.388 3.733 1.00 35.77 123 MET A CA 1
ATOM 724 C C . MET A 1 123 ? -61.425 54.847 3.300 1.00 32.45 123 MET A C 1
ATOM 725 O O . MET A 1 123 ? -61.228 55.734 4.130 1.00 27.30 123 MET A O 1
ATOM 730 N N . MET A 1 124 ? -61.528 55.074 1.996 1.00 34.92 124 MET A N 1
ATOM 731 C CA . MET A 1 124 ? -61.444 56.406 1.408 1.00 47.28 124 MET A CA 1
ATOM 732 C C . MET A 1 124 ? -60.051 57.005 1.562 1.00 39.53 124 MET A C 1
ATOM 733 O O . MET A 1 124 ? -59.866 58.087 2.108 1.00 37.01 124 MET A O 1
ATOM 738 N N . LEU A 1 125 ? -59.082 56.246 1.088 1.00 41.02 125 LEU A N 1
ATOM 739 C CA . LEU A 1 125 ? -57.698 56.635 1.093 1.00 37.95 125 LEU A CA 1
ATOM 740 C C . LEU A 1 125 ? -57.435 57.141 -0.311 1.00 34.23 125 LEU A C 1
ATOM 741 O O . LEU A 1 125 ? -57.599 56.410 -1.274 1.00 44.76 125 LEU A O 1
ATOM 746 N N . PRO A 1 126 ? -57.078 58.416 -0.442 1.00 40.63 126 PRO A N 1
ATOM 747 C CA . PRO A 1 126 ? -56.684 58.870 -1.774 1.00 47.63 126 PRO A CA 1
ATOM 748 C C . PRO A 1 126 ? -55.221 58.471 -2.037 1.00 51.50 126 PRO A C 1
ATOM 749 O O . PRO A 1 126 ? -54.375 58.496 -1.144 1.00 43.85 126 PRO A O 1
ATOM 753 N N . CYS A 1 127 ? -54.921 58.069 -3.254 1.00 55.70 127 CYS A N 1
ATOM 754 C CA . CYS A 1 127 ? -53.578 57.605 -3.543 1.00 52.30 127 CYS A CA 1
ATOM 755 C C . CYS A 1 127 ? -53.262 57.866 -5.001 1.00 57.62 127 CYS A C 1
ATOM 756 O O . CYS A 1 127 ? -53.800 57.205 -5.878 1.00 64.99 127 CYS A O 1
ATOM 759 N N . LYS A 1 128 ? -52.391 58.837 -5.255 1.00 72.41 128 LYS A N 1
ATOM 760 C CA . LYS A 1 128 ? -52.027 59.194 -6.626 1.00 73.56 128 LYS A CA 1
ATOM 761 C C . LYS A 1 128 ? -51.325 58.062 -7.374 1.00 57.88 128 LYS A C 1
ATOM 762 O O . LYS A 1 128 ? -51.631 57.785 -8.536 1.00 52.48 128 LYS A O 1
ATOM 768 N N . GLY A 1 129 ? -50.400 57.396 -6.691 1.00 48.57 129 GLY A N 1
ATOM 769 C CA . GLY A 1 129 ? -49.630 56.315 -7.284 1.00 54.23 129 GLY A CA 1
ATOM 770 C C . GLY A 1 129 ? -50.371 55.020 -7.589 1.00 69.33 129 GLY A C 1
ATOM 771 O O . GLY A 1 129 ? -49.756 54.001 -7.918 1.00 78.49 129 GLY A O 1
ATOM 772 N N . GLY A 1 130 ? -51.692 55.045 -7.478 1.00 60.64 130 GLY A N 1
ATOM 773 C CA . GLY A 1 130 ? -52.490 53.882 -7.816 1.00 61.88 130 GLY A CA 1
ATOM 774 C C . GLY A 1 130 ? -52.422 52.766 -6.794 1.00 57.48 130 GLY A C 1
ATOM 775 O O . GLY A 1 130 ? -51.907 52.935 -5.700 1.00 55.90 130 GLY A O 1
ATOM 776 N N . GLU A 1 131 ? -52.946 51.606 -7.152 1.00 61.35 131 GLU A N 1
ATOM 777 C CA . GLU A 1 131 ? -52.975 50.504 -6.215 1.00 54.75 131 GLU A CA 1
ATOM 778 C C . GLU A 1 131 ? -51.641 49.766 -6.141 1.00 54.94 131 GLU A C 1
ATOM 779 O O . GLU A 1 131 ? -51.341 49.127 -5.139 1.00 56.43 131 GLU A O 1
ATOM 785 N N . GLU A 1 132 ? -50.833 49.872 -7.190 1.00 53.43 132 GLU A N 1
ATOM 786 C CA . GLU A 1 132 ? -49.537 49.200 -7.206 1.00 61.51 132 GLU A CA 1
ATOM 787 C C . GLU A 1 132 ? -48.603 49.651 -6.081 1.00 44.54 132 GLU A C 1
ATOM 788 O O . GLU A 1 132 ? -47.860 48.851 -5.524 1.00 57.73 132 GLU A O 1
ATOM 794 N N . ILE A 1 133 ? -48.627 50.931 -5.743 1.00 48.96 133 ILE A N 1
ATOM 795 C CA . ILE A 1 133 ? -47.803 51.396 -4.641 1.00 44.88 133 ILE A CA 1
ATOM 796 C C . ILE A 1 133 ? -48.348 50.920 -3.279 1.00 38.75 133 ILE A C 1
ATOM 797 O O . ILE A 1 133 ? -47.594 50.724 -2.328 1.00 58.95 133 ILE A O 1
ATOM 802 N N . ILE A 1 134 ? -49.657 50.698 -3.189 1.00 55.30 134 ILE A N 1
ATOM 803 C CA . ILE A 1 134 ? -50.231 50.179 -1.949 1.00 47.02 134 ILE A CA 1
ATOM 804 C C . ILE A 1 134 ? -49.769 48.754 -1.652 1.00 48.58 134 ILE A C 1
ATOM 805 O O . ILE A 1 134 ? -49.264 48.474 -0.560 1.00 47.27 134 ILE A O 1
ATOM 810 N N . TYR A 1 135 ? -49.959 47.859 -2.621 1.00 50.06 135 TYR A N 1
ATOM 811 C CA . TYR A 1 135 ? -49.418 46.496 -2.552 1.00 51.64 135 TYR A CA 1
ATOM 812 C C . TYR A 1 135 ? -47.936 46.522 -2.216 1.00 48.53 135 TYR A C 1
ATOM 813 O O . TYR A 1 135 ? -47.469 45.742 -1.391 1.00 49.32 135 TYR A O 1
ATOM 822 N N . ARG A 1 136 ? -47.218 47.458 -2.836 1.00 58.93 136 ARG A N 1
ATOM 823 C CA . ARG A 1 136 ? -45.771 47.599 -2.672 1.00 57.83 136 ARG A CA 1
ATOM 824 C C . ARG A 1 136 ? -45.341 48.013 -1.276 1.00 56.92 136 ARG A C 1
ATOM 825 O O . ARG A 1 136 ? -44.237 47.666 -0.864 1.00 59.24 136 ARG A O 1
ATOM 833 N N . LEU A 1 137 ? -46.191 48.754 -0.559 1.00 45.50 137 LEU A N 1
ATOM 834 C CA . LEU A 1 137 ? -45.867 49.184 0.807 1.00 50.57 137 LEU A CA 1
ATOM 835 C C . LEU A 1 137 ? -46.301 48.199 1.889 1.00 34.65 137 LEU A C 1
ATOM 836 O O . LEU A 1 137 ? -45.638 48.091 2.920 1.00 39.31 137 LEU A O 1
ATOM 841 N N . PHE A 1 138 ? -47.406 47.484 1.665 1.00 35.63 138 PHE A N 1
ATOM 842 C CA . PHE A 1 138 ? -47.965 46.609 2.718 1.00 42.65 138 PHE A CA 1
ATOM 843 C C . PHE A 1 138 ? -47.640 45.116 2.586 1.00 46.49 138 PHE A C 1
ATOM 844 O O . PHE A 1 138 ? -47.411 44.466 3.601 1.00 38.12 138 PHE A O 1
ATOM 852 N N . GLU A 1 139 ? -47.659 44.566 1.369 1.00 55.28 139 GLU A N 1
ATOM 853 C CA . GLU A 1 139 ? -47.329 43.135 1.162 1.00 48.69 139 GLU A CA 1
ATOM 854 C C . GLU A 1 139 ? -45.996 42.695 1.785 1.00 45.59 139 GLU A C 1
ATOM 855 O O . GLU A 1 139 ? -45.951 41.664 2.472 1.00 45.90 139 GLU A O 1
ATOM 861 N N . PRO A 1 140 ? -44.921 43.490 1.592 1.00 45.72 140 PRO A N 1
ATOM 862 C CA . PRO A 1 140 ? -43.637 43.135 2.206 1.00 57.95 140 PRO A CA 1
ATOM 863 C C . PRO A 1 140 ? -43.709 42.958 3.705 1.00 58.53 140 PRO A C 1
ATOM 864 O O . PRO A 1 140 ? -42.831 42.311 4.277 1.00 55.28 140 PRO A O 1
ATOM 868 N N . LEU A 1 141 ? -44.745 43.500 4.331 1.00 40.87 141 LEU A N 1
ATOM 869 C CA . LEU A 1 141 ? -44.860 43.420 5.790 1.00 45.30 141 LEU A CA 1
ATOM 870 C C . LEU A 1 141 ? -45.589 42.176 6.243 1.00 41.33 141 LEU A C 1
ATOM 871 O O . LEU A 1 141 ? -45.815 41.995 7.433 1.00 51.49 141 LEU A O 1
ATOM 876 N N . GLY A 1 142 ? -45.953 41.320 5.285 1.00 56.66 142 GLY A N 1
ATOM 877 C CA . GLY A 1 142 ? -46.599 40.049 5.588 1.00 41.93 142 GLY A CA 1
ATOM 878 C C . GLY A 1 142 ? -48.113 40.126 5.636 1.00 61.00 142 GLY A C 1
ATOM 879 O O . GLY A 1 142 ? -48.779 39.228 6.163 1.00 54.52 142 GLY A O 1
ATOM 880 N N . TYR A 1 143 ? -48.659 41.210 5.090 1.00 64.63 143 TYR A N 1
ATOM 881 C CA . TYR A 1 143 ? -50.098 41.387 5.040 1.00 44.77 143 TYR A CA 1
ATOM 882 C C . TYR A 1 143 ? -50.666 40.775 3.764 1.00 46.23 143 TYR A C 1
ATOM 883 O O . TYR A 1 143 ? -50.133 40.977 2.675 1.00 48.88 143 TYR A O 1
ATOM 892 N N . LYS A 1 144 ? -51.753 40.027 3.902 1.00 35.36 144 LYS A N 1
ATOM 893 C CA . LYS A 1 144 ? -52.593 39.754 2.753 1.00 56.47 144 LYS A CA 1
ATOM 894 C C . LYS A 1 144 ? -53.298 41.069 2.482 1.00 49.44 144 LYS A C 1
ATOM 895 O O . LYS A 1 144 ? -53.975 41.602 3.362 1.00 51.12 144 LYS A O 1
ATOM 901 N N . VAL A 1 145 ? -53.140 41.595 1.274 1.00 51.40 145 VAL A N 1
ATOM 902 C CA . VAL A 1 145 ? -53.620 42.938 0.961 1.00 46.39 145 VAL A CA 1
ATOM 903 C C . VAL A 1 145 ? -54.651 42.977 -0.137 1.00 51.42 145 VAL A C 1
ATOM 904 O O . VAL A 1 145 ? -54.453 42.432 -1.219 1.00 64.87 145 VAL A O 1
ATOM 908 N N . ASP A 1 146 ? -55.762 43.634 0.139 1.00 40.00 146 ASP A N 1
ATOM 909 C CA . ASP A 1 146 ? -56.750 43.846 -0.902 1.00 49.95 146 ASP A CA 1
ATOM 910 C C . ASP A 1 146 ? -57.055 45.329 -1.123 1.00 55.78 146 ASP A C 1
ATOM 911 O O . ASP A 1 146 ? -57.262 46.085 -0.179 1.00 48.15 146 ASP A O 1
ATOM 916 N N . VAL A 1 147 ? -57.073 45.732 -2.386 1.00 55.27 147 VAL A N 1
ATOM 917 C CA . VAL A 1 147 ? -57.333 47.110 -2.740 1.00 41.97 147 VAL A CA 1
ATOM 918 C C . VAL A 1 147 ? -58.573 47.242 -3.610 1.00 45.96 147 VAL A C 1
ATOM 919 O O . VAL A 1 147 ? -58.739 46.529 -4.587 1.00 44.58 147 VAL A O 1
ATOM 923 N N . GLU A 1 148 ? -59.450 48.153 -3.235 1.00 40.72 148 GLU A N 1
ATOM 924 C CA . GLU A 1 148 ? -60.633 48.436 -4.011 1.00 40.59 148 GLU A CA 1
ATOM 925 C C . GLU A 1 148 ? -60.666 49.934 -4.332 1.00 46.81 148 GLU A C 1
ATOM 926 O O . GLU A 1 148 ? -60.463 50.780 -3.440 1.00 44.20 148 GLU A O 1
ATOM 932 N N . GLY A 1 149 ? -60.896 50.267 -5.599 1.00 49.82 149 GLY A N 1
ATOM 933 C CA . GLY A 1 149 ? -60.917 51.663 -6.015 1.00 54.16 149 GLY A CA 1
ATOM 934 C C . GLY A 1 149 ? -62.307 52.159 -6.373 1.00 66.45 149 GLY A C 1
ATOM 935 O O . GLY A 1 149 ? -63.195 51.357 -6.653 1.00 75.22 149 GLY A O 1
ATOM 936 N N . TYR A 1 150 ? -62.491 53.481 -6.346 1.00 67.62 150 TYR A N 1
ATOM 937 C CA . TYR A 1 150 ? -63.763 54.120 -6.697 1.00 79.46 150 TYR A CA 1
ATOM 938 C C . TYR A 1 150 ? -63.628 55.645 -6.784 1.00 91.62 150 TYR A C 1
ATOM 939 O O . TYR A 1 150 ? -64.580 56.347 -7.152 1.00 104.89 150 TYR A O 1
ATOM 948 N N . ARG A 1 163 ? -60.151 59.973 -7.018 1.00 87.58 163 ARG A N 1
ATOM 949 C CA . ARG A 1 163 ? -60.034 58.524 -6.833 1.00 94.30 163 ARG A CA 1
ATOM 950 C C . ARG A 1 163 ? -59.583 58.128 -5.425 1.00 87.74 163 ARG A C 1
ATOM 951 O O . ARG A 1 163 ? -58.481 58.466 -4.980 1.00 93.18 163 ARG A O 1
ATOM 959 N N . TYR A 1 164 ? -60.459 57.414 -4.731 1.00 71.40 164 TYR A N 1
ATOM 960 C CA . TYR A 1 164 ? -60.188 56.951 -3.379 1.00 62.14 164 TYR A CA 1
ATOM 961 C C . TYR A 1 164 ? -60.107 55.432 -3.312 1.00 51.13 164 TYR A C 1
ATOM 962 O O . TYR A 1 164 ? -60.695 54.732 -4.140 1.00 61.98 164 TYR A O 1
ATOM 971 N N . TYR A 1 165 ? -59.392 54.931 -2.308 1.00 49.28 165 TYR A N 1
ATOM 972 C CA . TYR A 1 165 ? -59.227 53.493 -2.117 1.00 27.60 165 TYR A CA 1
ATOM 973 C C . TYR A 1 165 ? -59.682 52.940 -0.806 1.00 44.38 165 TYR A C 1
ATOM 974 O O . TYR A 1 165 ? -59.663 53.613 0.221 1.00 35.64 165 TYR A O 1
ATOM 983 N N . THR A 1 166 ? -60.064 51.676 -0.850 1.00 37.70 166 THR A N 1
ATOM 984 C CA . THR A 1 166 ? -60.282 50.948 0.370 1.00 29.47 166 THR A CA 1
ATOM 985 C C . THR A 1 166 ? -59.264 49.825 0.420 1.00 29.40 166 THR A C 1
ATOM 986 O O . THR A 1 166 ? -59.185 49.023 -0.478 1.00 34.82 166 THR A O 1
ATOM 990 N N . VAL A 1 167 ? -58.461 49.807 1.472 1.00 31.69 167 VAL A N 1
ATOM 991 C CA . VAL A 1 167 ? -57.382 48.849 1.580 1.00 27.00 167 VAL A CA 1
ATOM 992 C C . VAL A 1 167 ? -57.712 47.948 2.756 1.00 33.69 167 VAL A C 1
ATOM 993 O O . VAL A 1 167 ? -58.104 48.426 3.811 1.00 33.40 167 VAL A O 1
ATOM 997 N N . SER A 1 168 ? -57.581 46.644 2.549 1.00 29.95 168 SER A N 1
ATOM 998 C CA . SER A 1 168 ? -57.888 45.663 3.567 1.00 36.50 168 SER A CA 1
ATOM 999 C C . SER A 1 168 ? -56.595 44.931 3.841 1.00 23.29 168 SER A C 1
ATOM 1000 O O . SER A 1 168 ? -55.876 44.595 2.911 1.00 43.48 168 SER A O 1
ATOM 1003 N N . LEU A 1 169 ? -56.299 44.711 5.119 1.00 30.48 169 LEU A N 1
ATOM 1004 C CA . LEU A 1 169 ? -55.047 44.111 5.541 1.00 37.13 169 LEU A CA 1
ATOM 1005 C C . LEU A 1 169 ? -55.414 43.029 6.516 1.00 41.16 169 LEU A C 1
ATOM 1006 O O . LEU A 1 169 ? -56.304 43.215 7.324 1.00 33.80 169 LEU A O 1
ATOM 1011 N N . GLU A 1 170 ? -54.721 41.899 6.446 1.00 36.36 170 GLU A N 1
ATOM 1012 C CA . GLU A 1 170 ? -54.917 40.824 7.398 1.00 36.91 170 GLU A CA 1
ATOM 1013 C C . GLU A 1 170 ? -53.581 40.144 7.565 1.00 49.97 170 GLU A C 1
ATOM 1014 O O . GLU A 1 170 ? -52.927 39.785 6.584 1.00 54.83 170 GLU A O 1
ATOM 1020 N N . GLY A 1 171 ? -53.160 39.983 8.806 1.00 50.74 171 GLY A N 1
ATOM 1021 C CA . GLY A 1 171 ? -51.886 39.364 9.063 1.00 52.75 171 GLY A CA 1
ATOM 1022 C C . GLY A 1 171 ? -51.766 38.961 10.510 1.00 53.89 171 GLY A C 1
ATOM 1023 O O . GLY A 1 171 ? -52.693 39.125 11.306 1.00 44.66 171 GLY A O 1
ATOM 1024 N N . GLU A 1 172 ? -50.608 38.418 10.846 1.00 45.46 172 GLU A N 1
ATOM 1025 C CA . GLU A 1 172 ? -50.298 38.094 12.221 1.00 57.03 172 GLU A CA 1
ATOM 1026 C C . GLU A 1 172 ? -49.165 39.014 12.615 1.00 45.96 172 GLU A C 1
ATOM 1027 O O . GLU A 1 172 ? -47.996 38.749 12.325 1.00 64.03 172 GLU A O 1
ATOM 1033 N N . VAL A 1 173 ? -49.534 40.118 13.246 1.00 45.55 173 VAL A N 1
ATOM 1034 C CA . VAL A 1 173 ? -48.614 41.169 13.645 1.00 46.03 173 VAL A CA 1
ATOM 1035 C C . VAL A 1 173 ? -49.046 41.613 15.028 1.00 43.74 173 VAL A C 1
ATOM 1036 O O . VAL A 1 173 ? -50.154 41.293 15.471 1.00 52.17 173 VAL A O 1
ATOM 1040 N N . ARG A 1 174 ? -48.195 42.366 15.707 1.00 41.12 174 ARG A N 1
ATOM 1041 C CA . ARG A 1 174 ? -48.554 42.943 16.991 1.00 49.32 174 ARG A CA 1
ATOM 1042 C C . ARG A 1 174 ? -49.458 44.143 16.766 1.00 34.04 174 ARG A C 1
ATOM 1043 O O . ARG A 1 174 ? -49.365 44.779 15.719 1.00 61.54 174 ARG A O 1
ATOM 1051 N N . VAL A 1 175 ? -50.303 44.459 17.748 1.00 33.40 175 VAL A N 1
ATOM 1052 C CA . VAL A 1 175 ? -51.112 45.688 17.712 1.00 52.44 175 VAL A CA 1
ATOM 1053 C C . VAL A 1 175 ? -50.261 46.889 17.327 1.00 45.89 175 VAL A C 1
ATOM 1054 O O . VAL A 1 175 ? -50.588 47.615 16.380 1.00 41.81 175 VAL A O 1
ATOM 1058 N N . ARG A 1 176 ? -49.139 47.039 18.028 1.00 34.20 176 ARG A N 1
ATOM 1059 C CA . ARG A 1 176 ? -48.317 48.248 17.958 1.00 42.65 176 ARG A CA 1
ATOM 1060 C C . ARG A 1 176 ? -47.720 48.372 16.575 1.00 33.93 176 ARG A C 1
ATOM 1061 O O . ARG A 1 176 ? -47.526 49.485 16.072 1.00 39.88 176 ARG A O 1
ATOM 1069 N N . ASP A 1 177 ? -47.514 47.223 15.925 1.00 37.99 177 ASP A N 1
ATOM 1070 C CA . ASP A 1 177 ? -46.945 47.211 14.586 1.00 28.73 177 ASP A CA 1
ATOM 1071 C C . ASP A 1 177 ? -47.994 47.459 13.489 1.00 37.53 177 ASP A C 1
ATOM 1072 O O . ASP A 1 177 ? -47.683 48.054 12.446 1.00 40.93 177 ASP A O 1
ATOM 1077 N N . LEU A 1 178 ? -49.211 46.962 13.695 1.00 37.49 178 LEU A N 1
ATOM 1078 C CA . LEU A 1 178 ? -50.318 47.304 12.796 1.00 36.85 178 LEU A CA 1
ATOM 1079 C C . LEU A 1 178 ? -50.473 48.821 12.792 1.00 27.51 178 LEU A C 1
ATOM 1080 O O . LEU A 1 178 ? -50.474 49.454 11.746 1.00 32.20 178 LEU A O 1
ATOM 1085 N N . LEU A 1 179 ? -50.589 49.396 13.980 1.00 30.56 179 LEU A N 1
ATOM 1086 C CA . LEU A 1 179 ? -50.760 50.844 14.108 1.00 30.87 179 LEU A CA 1
ATOM 1087 C C . LEU A 1 179 ? -49.593 51.643 13.532 1.00 54.48 179 LEU A C 1
ATOM 1088 O O . LEU A 1 179 ? -49.814 52.682 12.916 1.00 46.17 179 LEU A O 1
ATOM 1093 N N . ASN A 1 180 ? -48.362 51.159 13.745 1.00 44.11 180 ASN A N 1
ATOM 1094 C CA . ASN A 1 180 ? -47.169 51.859 13.281 1.00 43.63 180 ASN A CA 1
ATOM 1095 C C . ASN A 1 180 ? -47.094 51.902 11.784 1.00 35.34 180 ASN A C 1
ATOM 1096 O O . ASN A 1 180 ? -46.760 52.935 11.196 1.00 36.31 180 ASN A O 1
ATOM 1101 N N . HIS A 1 181 ? -47.392 50.767 11.167 1.00 37.03 181 HIS A N 1
ATOM 1102 C CA . HIS A 1 181 ? -47.387 50.670 9.721 1.00 40.24 181 HIS A CA 1
ATOM 1103 C C . HIS A 1 181 ? -48.351 51.636 9.094 1.00 37.64 181 HIS A C 1
ATOM 1104 O O . HIS A 1 181 ? -48.007 52.323 8.134 1.00 48.11 181 HIS A O 1
ATOM 1111 N N . ILE A 1 182 ? -49.570 51.680 9.628 1.00 40.17 182 ILE A N 1
ATOM 1112 C CA . ILE A 1 182 ? -50.611 52.551 9.080 1.00 35.17 182 ILE A CA 1
ATOM 1113 C C . ILE A 1 182 ? -50.219 54.005 9.299 1.00 34.26 182 ILE A C 1
ATOM 1114 O O . ILE A 1 182 ? -50.290 54.824 8.402 1.00 37.15 182 ILE A O 1
ATOM 1119 N N . TYR A 1 183 ? -49.769 54.300 10.504 1.00 35.51 183 TYR A N 1
ATOM 1120 C CA . TYR A 1 183 ? -49.291 55.636 10.847 1.00 43.30 183 TYR A CA 1
ATOM 1121 C C . TYR A 1 183 ? -48.158 56.135 9.917 1.00 41.52 183 TYR A C 1
ATOM 1122 O O . TYR A 1 183 ? -48.158 57.285 9.499 1.00 32.17 183 TYR A O 1
ATOM 1131 N N . VAL A 1 184 ? -47.226 55.261 9.548 1.00 45.74 184 VAL A N 1
ATOM 1132 C CA . VAL A 1 184 ? -46.130 55.667 8.648 1.00 42.18 184 VAL A CA 1
ATOM 1133 C C . VAL A 1 184 ? -46.507 55.643 7.154 1.00 54.21 184 VAL A C 1
ATOM 1134 O O . VAL A 1 184 ? -46.226 56.585 6.404 1.00 44.26 184 VAL A O 1
ATOM 1138 N N . LEU A 1 185 ? -47.152 54.570 6.717 1.00 39.13 185 LEU A N 1
ATOM 1139 C CA . LEU A 1 185 ? -47.403 54.405 5.298 1.00 34.79 185 LEU A CA 1
ATOM 1140 C C . LEU A 1 185 ? -48.542 55.261 4.744 1.00 38.79 185 LEU A C 1
ATOM 1141 O O . LEU A 1 185 ? -48.509 55.652 3.581 1.00 48.25 185 LEU A O 1
ATOM 1146 N N . ILE A 1 186 ? -49.543 55.566 5.558 1.00 39.08 186 ILE A N 1
ATOM 1147 C CA . ILE A 1 186 ? -50.668 56.352 5.047 1.00 45.43 186 ILE A CA 1
ATOM 1148 C C . ILE A 1 186 ? -50.207 57.665 4.385 1.00 53.65 186 ILE A C 1
ATOM 1149 O O . ILE A 1 186 ? -50.618 57.944 3.258 1.00 41.80 186 ILE A O 1
ATOM 1154 N N . PRO A 1 187 ? -49.338 58.455 5.066 1.00 50.69 187 PRO A N 1
ATOM 1155 C CA . PRO A 1 187 ? -48.840 59.708 4.478 1.00 47.67 187 PRO A CA 1
ATOM 1156 C C . PRO A 1 187 ? -48.047 59.513 3.190 1.00 46.88 187 PRO A C 1
ATOM 1157 O O . PRO A 1 187 ? -48.242 60.241 2.214 1.00 56.28 187 PRO A O 1
ATOM 1161 N N . VAL A 1 188 ? -47.171 58.525 3.191 1.00 40.04 188 VAL A N 1
ATOM 1162 C CA . VAL A 1 188 ? -46.475 58.102 1.983 1.00 45.04 188 VAL A CA 1
ATOM 1163 C C . VAL A 1 188 ? -47.432 57.854 0.789 1.00 53.26 188 VAL A C 1
ATOM 1164 O O . VAL A 1 188 ? -47.116 58.185 -0.353 1.00 46.84 188 VAL A O 1
ATOM 1168 N N . LEU A 1 189 ? -48.606 57.293 1.044 1.00 51.94 189 LEU A N 1
ATOM 1169 C CA . LEU A 1 189 ? -49.518 56.980 -0.060 1.00 42.74 189 LEU A CA 1
ATOM 1170 C C . LEU A 1 189 ? -50.177 58.227 -0.638 1.00 53.99 189 LEU A C 1
ATOM 1171 O O . LEU A 1 189 ? -50.533 58.248 -1.816 1.00 55.06 189 LEU A O 1
ATOM 1176 N N . ASP A 1 190 ? -50.328 59.265 0.181 1.00 64.02 190 ASP A N 1
ATOM 1177 C CA . ASP A 1 190 ? -50.632 60.600 -0.341 1.00 74.66 190 ASP A CA 1
ATOM 1178 C C . ASP A 1 190 ? -49.379 61.322 -0.831 1.00 81.04 190 ASP A C 1
ATOM 1179 O O . ASP A 1 190 ? -49.339 61.818 -1.959 1.00 92.09 190 ASP A O 1
ATOM 1184 N N . ILE A 1 202 ? -38.531 63.292 10.607 1.00 71.50 202 ILE A N 1
ATOM 1185 C CA . ILE A 1 202 ? -37.685 62.111 10.821 1.00 85.00 202 ILE A CA 1
ATOM 1186 C C . ILE A 1 202 ? -37.857 61.405 12.189 1.00 80.33 202 ILE A C 1
ATOM 1187 O O . ILE A 1 202 ? -37.750 60.175 12.257 1.00 82.11 202 ILE A O 1
ATOM 1192 N N . ASP A 1 203 ? -38.147 62.149 13.260 1.00 75.47 203 ASP A N 1
ATOM 1193 C CA . ASP A 1 203 ? -38.425 61.500 14.555 1.00 67.81 203 ASP A CA 1
ATOM 1194 C C . ASP A 1 203 ? -39.569 60.489 14.478 1.00 80.70 203 ASP A C 1
ATOM 1195 O O . ASP A 1 203 ? -39.500 59.439 15.120 1.00 67.49 203 ASP A O 1
ATOM 1200 N N . LYS A 1 204 ? -40.619 60.824 13.717 1.00 58.44 204 LYS A N 1
ATOM 1201 C CA . LYS A 1 204 ? -41.772 59.943 13.562 1.00 65.72 204 LYS A CA 1
ATOM 1202 C C . LYS A 1 204 ? -41.311 58.639 12.963 1.00 72.33 204 LYS A C 1
ATOM 1203 O O . LYS A 1 204 ? -41.619 57.548 13.456 1.00 65.70 204 LYS A O 1
ATOM 1209 N N . LEU A 1 205 ? -40.580 58.775 11.865 1.00 57.77 205 LEU A N 1
ATOM 1210 C CA . LEU A 1 205 ? -40.158 57.631 11.095 1.00 63.52 205 LEU A CA 1
ATOM 1211 C C . LEU A 1 205 ? -39.148 56.871 11.917 1.00 63.94 205 LEU A C 1
ATOM 1212 O O . LEU A 1 205 ? -39.007 55.664 11.771 1.00 62.88 205 LEU A O 1
ATOM 1217 N N . PHE A 1 206 ? -38.462 57.579 12.804 1.00 59.34 206 PHE A N 1
ATOM 1218 C CA . PHE A 1 206 ? -37.468 56.938 13.646 1.00 58.17 206 PHE A CA 1
ATOM 1219 C C . PHE A 1 206 ? -38.145 56.108 14.724 1.00 50.63 206 PHE A C 1
ATOM 1220 O O . PHE A 1 206 ? -37.877 54.914 14.878 1.00 66.75 206 PHE A O 1
ATOM 1228 N N . GLN A 1 207 ? -39.028 56.757 15.468 1.00 56.62 207 GLN A N 1
ATOM 1229 C CA . GLN A 1 207 ? -39.837 56.092 16.476 1.00 58.53 207 GLN A CA 1
ATOM 1230 C C . GLN A 1 207 ? -40.729 54.966 15.898 1.00 74.69 207 GLN A C 1
ATOM 1231 O O . GLN A 1 207 ? -40.764 53.865 16.450 1.00 88.83 207 GLN A O 1
ATOM 1237 N N . HIS A 1 208 ? -41.433 55.226 14.792 1.00 53.65 208 HIS A N 1
ATOM 1238 C CA . HIS A 1 208 ? -42.421 54.253 14.284 1.00 46.43 208 HIS A CA 1
ATOM 1239 C C . HIS A 1 208 ? -41.950 53.360 13.114 1.00 56.74 208 HIS A C 1
ATOM 1240 O O . HIS A 1 208 ? -42.676 52.444 12.709 1.00 44.69 208 HIS A O 1
ATOM 1247 N N . GLY A 1 209 ? -40.746 53.606 12.582 1.00 57.89 209 GLY A N 1
ATOM 1248 C CA . GLY A 1 209 ? -40.194 52.783 11.501 1.00 41.74 209 GLY A CA 1
ATOM 1249 C C . GLY A 1 209 ? -39.500 51.544 12.039 1.00 56.56 209 GLY A C 1
ATOM 1250 O O . GLY A 1 209 ? -39.037 50.650 11.293 1.00 49.47 209 GLY A O 1
ATOM 1251 N N . GLU A 1 210 ? -39.478 51.502 13.368 1.00 55.42 210 GLU A N 1
ATOM 1252 C CA . GLU A 1 210 ? -38.713 50.552 14.170 1.00 70.84 210 GLU A CA 1
ATOM 1253 C C . GLU A 1 210 ? -38.949 49.076 13.874 1.00 62.09 210 GLU A C 1
ATOM 1254 O O . GLU A 1 210 ? -40.045 48.564 14.053 1.00 79.65 210 GLU A O 1
ATOM 1260 N N . GLY A 1 211 ? -37.904 48.387 13.441 1.00 78.68 211 GLY A N 1
ATOM 1261 C CA . GLY A 1 211 ? -37.951 46.939 13.378 1.00 84.46 211 GLY A CA 1
ATOM 1262 C C . GLY A 1 211 ? -38.886 46.430 12.311 1.00 91.68 211 GLY A C 1
ATOM 1263 O O . GLY A 1 211 ? -39.530 45.390 12.468 1.00 90.28 211 GLY A O 1
ATOM 1264 N N . TRP A 1 212 ? -38.974 47.190 11.228 1.00 81.61 212 TRP A N 1
ATOM 1265 C CA . TRP A 1 212 ? -39.659 46.737 10.035 1.00 56.84 212 TRP A CA 1
ATOM 1266 C C . TRP A 1 212 ? -39.111 47.493 8.828 1.00 64.57 212 TRP A C 1
ATOM 1267 O O . TRP A 1 212 ? -39.022 46.939 7.724 1.00 56.10 212 TRP A O 1
ATOM 1278 N N . LEU A 1 213 ? -38.730 48.753 9.046 1.00 44.28 213 LEU A N 1
ATOM 1279 C CA . LEU A 1 213 ? -38.368 49.644 7.938 1.00 46.69 213 LEU A CA 1
ATOM 1280 C C . LEU A 1 213 ? -37.047 49.264 7.221 1.00 60.51 213 LEU A C 1
ATOM 1281 O O . LEU A 1 213 ? -36.949 49.351 5.978 1.00 44.20 213 LEU A O 1
ATOM 1286 N N . VAL A 1 214 ? -36.042 48.857 8.002 1.00 61.05 214 VAL A N 1
ATOM 1287 C CA . VAL A 1 214 ? -34.741 48.464 7.449 1.00 59.26 214 VAL A CA 1
ATOM 1288 C C . VAL A 1 214 ? -34.884 47.409 6.339 1.00 80.55 214 VAL A C 1
ATOM 1289 O O . VAL A 1 214 ? -34.281 47.533 5.271 1.00 99.03 214 VAL A O 1
ATOM 1293 N N . ASP A 1 215 ? -35.707 46.392 6.576 1.00 80.22 215 ASP A N 1
ATOM 1294 C CA . ASP A 1 215 ? -35.865 45.309 5.608 1.00 94.97 215 ASP A CA 1
ATOM 1295 C C . ASP A 1 215 ? -36.970 45.555 4.578 1.00 93.92 215 ASP A C 1
ATOM 1296 O O . ASP A 1 215 ? -37.528 44.606 4.023 1.00 106.94 215 ASP A O 1
ATOM 1301 N N . HIS A 1 216 ? -37.289 46.818 4.317 1.00 62.65 216 HIS A N 1
ATOM 1302 C CA . HIS A 1 216 ? -38.405 47.125 3.435 1.00 55.73 216 HIS A CA 1
ATOM 1303 C C . HIS A 1 216 ? -37.912 47.493 2.053 1.00 51.46 216 HIS A C 1
ATOM 1304 O O . HIS A 1 216 ? -37.148 48.445 1.894 1.00 57.95 216 HIS A O 1
ATOM 1311 N N . PRO A 1 217 ? -38.355 46.738 1.042 1.00 52.52 217 PRO A N 1
ATOM 1312 C CA . PRO A 1 217 ? -37.888 46.980 -0.329 1.00 59.57 217 PRO A CA 1
ATOM 1313 C C . PRO A 1 217 ? -38.121 48.426 -0.776 1.00 69.80 217 PRO A C 1
ATOM 1314 O O . PRO A 1 217 ? -37.421 48.906 -1.674 1.00 74.78 217 PRO A O 1
ATOM 1318 N N . GLU A 1 218 ? -39.053 49.118 -0.121 1.00 53.93 218 GLU A N 1
ATOM 1319 C CA . GLU A 1 218 ? -39.381 50.494 -0.483 1.00 61.52 218 GLU A CA 1
ATOM 1320 C C . GLU A 1 218 ? -38.953 51.508 0.584 1.00 65.43 218 GLU A C 1
ATOM 1321 O O . GLU A 1 218 ? -39.359 52.679 0.541 1.00 62.45 218 GLU A O 1
ATOM 1327 N N . LYS A 1 219 ? -38.123 51.046 1.521 1.00 49.91 219 LYS A N 1
ATOM 1328 C CA . LYS A 1 219 ? -37.639 51.861 2.638 1.00 65.27 219 LYS A CA 1
ATOM 1329 C C . LYS A 1 219 ? -37.077 53.242 2.260 1.00 68.10 219 LYS A C 1
ATOM 1330 O O . LYS A 1 219 ? -37.088 54.161 3.076 1.00 67.75 219 LYS A O 1
ATOM 1336 N N . GLU A 1 220 ? -36.569 53.384 1.038 1.00 72.92 220 GLU A N 1
ATOM 1337 C CA . GLU A 1 220 ? -36.022 54.665 0.605 1.00 82.09 220 GLU A CA 1
ATOM 1338 C C . GLU A 1 220 ? -37.122 55.602 0.098 1.00 71.02 220 GLU A C 1
ATOM 1339 O O . GLU A 1 220 ? -37.094 56.806 0.359 1.00 59.67 220 GLU A O 1
ATOM 1345 N N . LEU A 1 221 ? -38.093 55.047 -0.622 1.00 74.82 221 LEU A N 1
ATOM 1346 C CA . LEU A 1 221 ? -39.303 55.797 -0.947 1.00 64.04 221 LEU A CA 1
ATOM 1347 C C . LEU A 1 221 ? -39.947 56.293 0.332 1.00 63.94 221 LEU A C 1
ATOM 1348 O O . LEU A 1 221 ? -40.324 57.461 0.436 1.00 58.32 221 LEU A O 1
ATOM 1353 N N . ILE A 1 222 ? -40.058 55.406 1.317 1.00 49.69 222 ILE A N 1
ATOM 1354 C CA . ILE A 1 222 ? -40.699 55.785 2.571 1.00 57.62 222 ILE A CA 1
ATOM 1355 C C . ILE A 1 222 ? -39.947 56.914 3.260 1.00 62.43 222 ILE A C 1
ATOM 1356 O O . ILE A 1 222 ? -40.549 57.916 3.639 1.00 60.12 222 ILE A O 1
ATOM 1361 N N . THR A 1 223 ? -38.626 56.763 3.371 1.00 66.28 223 THR A N 1
ATOM 1362 C CA . THR A 1 223 ? -37.758 57.732 4.049 1.00 62.71 223 THR A CA 1
ATOM 1363 C C . THR A 1 223 ? -37.822 59.174 3.513 1.00 58.12 223 THR A C 1
ATOM 1364 O O . THR A 1 223 ? -37.913 59.408 2.295 1.00 55.54 223 THR A O 1
ATOM 1368 N N . MET B 1 1 ? -75.406 60.016 18.890 1.00 43.14 1 MET B N 1
ATOM 1369 C CA . MET B 1 1 ? -75.625 58.606 19.155 1.00 36.33 1 MET B CA 1
ATOM 1370 C C . MET B 1 1 ? -75.357 57.804 17.886 1.00 34.22 1 MET B C 1
ATOM 1371 O O . MET B 1 1 ? -75.169 58.368 16.825 1.00 27.81 1 MET B O 1
ATOM 1376 N N . ILE B 1 2 ? -75.319 56.483 18.001 1.00 36.54 2 ILE B N 1
ATOM 1377 C CA . ILE B 1 2 ? -74.957 55.652 16.865 1.00 20.69 2 ILE B CA 1
ATOM 1378 C C . ILE B 1 2 ? -75.979 54.517 16.669 1.00 24.49 2 ILE B C 1
ATOM 1379 O O . ILE B 1 2 ? -76.519 53.980 17.625 1.00 31.83 2 ILE B O 1
ATOM 1384 N N . LEU B 1 3 ? -76.246 54.177 15.423 1.00 26.55 3 LEU B N 1
ATOM 1385 C CA . LEU B 1 3 ? -77.065 53.023 15.106 1.00 25.46 3 LEU B CA 1
ATOM 1386 C C . LEU B 1 3 ? -76.271 52.081 14.228 1.00 22.87 3 LEU B C 1
ATOM 1387 O O . LEU B 1 3 ? -75.720 52.495 13.219 1.00 29.22 3 LEU B O 1
ATOM 1392 N N . THR B 1 4 ? -76.211 50.811 14.602 1.00 28.05 4 THR B N 1
ATOM 1393 C CA . THR B 1 4 ? -75.698 49.805 13.668 1.00 26.95 4 THR 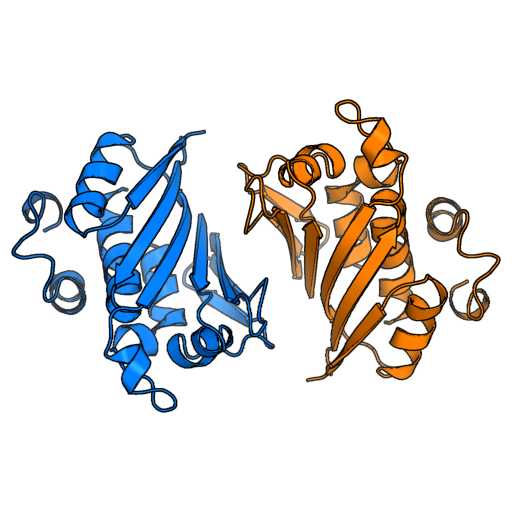B CA 1
ATOM 1394 C C . THR B 1 4 ? -76.749 48.747 13.325 1.00 23.06 4 THR B C 1
ATOM 1395 O O . THR B 1 4 ? -77.608 48.392 14.142 1.00 25.95 4 THR B O 1
ATOM 1399 N N . ILE B 1 5 ? -76.640 48.204 12.125 1.00 32.85 5 ILE B N 1
ATOM 1400 C CA . ILE B 1 5 ? -77.463 47.072 11.755 1.00 26.68 5 ILE B CA 1
ATOM 1401 C C . ILE B 1 5 ? -76.612 45.948 11.138 1.00 26.30 5 ILE B C 1
ATOM 1402 O O . ILE B 1 5 ? -75.844 46.168 10.207 1.00 25.47 5 ILE B O 1
ATOM 1407 N N . THR B 1 6 ? -76.754 44.738 11.672 1.00 22.14 6 THR B N 1
ATOM 1408 C CA . THR B 1 6 ? -75.966 43.598 11.207 1.00 35.24 6 THR B CA 1
ATOM 1409 C C . THR B 1 6 ? -76.838 42.497 10.625 1.00 36.03 6 THR B C 1
ATOM 1410 O O . THR B 1 6 ? -77.880 42.191 11.182 1.00 31.42 6 THR B O 1
ATOM 1414 N N . TYR B 1 7 ? -76.388 41.918 9.513 1.00 46.10 7 TYR B N 1
ATOM 1415 C CA . TYR B 1 7 ? -77.085 40.852 8.792 1.00 38.12 7 TYR B CA 1
ATOM 1416 C C . TYR B 1 7 ? -76.047 39.855 8.310 1.00 41.08 7 TYR B C 1
ATOM 1417 O O . TYR B 1 7 ? -75.028 40.249 7.743 1.00 34.63 7 TYR B O 1
ATOM 1426 N N . THR B 1 8 ? -76.306 38.566 8.514 1.00 41.31 8 THR B N 1
ATOM 1427 C CA . THR B 1 8 ? -75.328 37.541 8.167 1.00 50.79 8 THR B CA 1
ATOM 1428 C C . THR B 1 8 ? -75.814 36.402 7.258 1.00 65.48 8 THR B C 1
ATOM 1429 O O . THR B 1 8 ? -75.170 35.355 7.215 1.00 59.96 8 THR B O 1
ATOM 1433 N N . GLN B 1 9 ? -76.920 36.593 6.531 1.00 48.93 9 GLN B N 1
ATOM 1434 C CA . GLN B 1 9 ? -77.402 35.557 5.604 1.00 59.68 9 GLN B CA 1
ATOM 1435 C C . GLN B 1 9 ? -76.695 35.648 4.263 1.00 61.90 9 GLN B C 1
ATOM 1436 O O . GLN B 1 9 ? -76.826 36.645 3.545 1.00 65.83 9 GLN B O 1
ATOM 1442 N N . PRO B 1 10 ? -75.954 34.593 3.910 1.00 54.96 10 PRO B N 1
ATOM 1443 C CA . PRO B 1 10 ? -74.979 34.766 2.842 1.00 58.75 10 PRO B CA 1
ATOM 1444 C C . PRO B 1 10 ? -75.469 34.804 1.404 1.00 70.89 10 PRO B C 1
ATOM 1445 O O . PRO B 1 10 ? -75.839 33.760 0.888 1.00 99.78 10 PRO B O 1
ATOM 1449 N N . PRO B 1 11 ? -75.753 36.008 0.917 1.00 64.79 11 PRO B N 1
ATOM 1450 C CA . PRO B 1 11 ? -74.744 36.989 0.510 1.00 60.93 11 PRO B CA 1
ATOM 1451 C C . PRO B 1 11 ? -75.046 38.158 1.473 1.00 64.03 11 PRO B C 1
ATOM 1452 O O . PRO B 1 11 ? -75.936 38.948 1.169 1.00 45.20 11 PRO B O 1
ATOM 1456 N N . ALA B 1 12 ? -74.378 38.242 2.629 1.00 53.30 12 ALA B N 1
ATOM 1457 C CA . ALA B 1 12 ? -74.756 39.237 3.646 1.00 41.28 12 ALA B CA 1
ATOM 1458 C C . ALA B 1 12 ? -74.723 40.672 3.101 1.00 41.44 12 ALA B C 1
ATOM 1459 O O . ALA B 1 12 ? -75.444 41.547 3.564 1.00 42.43 12 ALA B O 1
ATOM 1461 N N . THR B 1 13 ? -73.929 40.880 2.058 1.00 49.26 13 THR B N 1
ATOM 1462 C CA . THR B 1 13 ? -73.906 42.151 1.344 1.00 43.66 13 THR B CA 1
ATOM 1463 C C . THR B 1 13 ? -75.256 42.573 0.756 1.00 40.50 13 THR B C 1
ATOM 1464 O O . THR B 1 13 ? -75.389 43.683 0.248 1.00 48.50 13 THR B O 1
ATOM 1468 N N . ASP B 1 14 ? -76.245 41.687 0.793 1.00 44.42 14 ASP B N 1
ATOM 1469 C CA . ASP B 1 14 ? -77.588 42.051 0.345 1.00 42.55 14 ASP B CA 1
ATOM 1470 C C . ASP B 1 14 ? -78.170 43.180 1.208 1.00 42.18 14 ASP B C 1
ATOM 1471 O O . ASP B 1 14 ? -79.026 43.940 0.756 1.00 46.20 14 ASP B O 1
ATOM 1476 N N . LEU B 1 15 ? -77.685 43.304 2.446 1.00 40.66 15 LEU B N 1
ATOM 1477 C CA . LEU B 1 15 ? -78.115 44.408 3.293 1.00 39.78 15 LEU B CA 1
ATOM 1478 C C . LEU B 1 15 ? -77.868 45.732 2.577 1.00 31.37 15 LEU B C 1
ATOM 1479 O O . LEU B 1 15 ? -78.636 46.675 2.709 1.00 46.76 15 LEU B O 1
ATOM 1484 N N . GLY B 1 16 ? -76.803 45.786 1.786 1.00 38.32 16 GLY B N 1
ATOM 1485 C CA . GLY B 1 16 ? -76.543 46.959 0.984 1.00 31.88 16 GLY B CA 1
ATOM 1486 C C . GLY B 1 16 ? -77.694 47.346 0.069 1.00 41.33 16 GLY B C 1
ATOM 1487 O O . GLY B 1 16 ? -78.061 48.518 0.021 1.00 50.02 16 GLY B O 1
ATOM 1488 N N . TYR B 1 17 ? -78.258 46.378 -0.663 1.00 40.03 17 TYR B N 1
ATOM 1489 C CA . TYR B 1 17 ? -79.407 46.672 -1.550 1.00 51.45 17 TYR B CA 1
ATOM 1490 C C . TYR B 1 17 ? -80.651 47.021 -0.754 1.00 37.81 17 TYR B C 1
ATOM 1491 O O . TYR B 1 17 ? -81.366 47.951 -1.100 1.00 53.43 17 TYR B O 1
ATOM 1500 N N . LEU B 1 18 ? -80.899 46.275 0.322 1.00 40.57 18 LEU B N 1
ATOM 1501 C CA . LEU B 1 18 ? -82.044 46.542 1.192 1.00 46.43 18 LEU B CA 1
ATOM 1502 C C . LEU B 1 18 ? -82.046 47.964 1.772 1.00 49.64 18 LEU B C 1
ATOM 1503 O O . LEU B 1 18 ? -83.100 48.592 1.898 1.00 39.28 18 LEU B O 1
ATOM 1508 N N . LEU B 1 19 ? -80.868 48.453 2.155 1.00 42.28 19 LEU B N 1
ATOM 1509 C CA . LEU B 1 19 ? -80.752 49.773 2.766 1.00 48.02 19 LEU B CA 1
ATOM 1510 C C . LEU B 1 19 ? -80.572 50.828 1.700 1.00 40.25 19 LEU B C 1
ATOM 1511 O O . LEU B 1 19 ? -80.629 52.010 1.990 1.00 39.57 19 LEU B O 1
ATOM 1516 N N . HIS B 1 20 ? -80.341 50.380 0.471 1.00 47.07 20 HIS B N 1
ATOM 1517 C CA . HIS B 1 20 ? -80.082 51.269 -0.658 1.00 67.26 20 HIS B CA 1
ATOM 1518 C C . HIS B 1 20 ? -78.926 52.234 -0.387 1.00 62.93 20 HIS B C 1
ATOM 1519 O O . HIS B 1 20 ? -79.039 53.436 -0.594 1.00 57.47 20 HIS B O 1
ATOM 1526 N N . LYS B 1 21 ? -77.816 51.673 0.077 1.00 44.93 21 LYS B N 1
ATOM 1527 C CA . LYS B 1 21 ? -76.622 52.424 0.408 1.00 46.50 21 LYS B CA 1
ATOM 1528 C C . LYS B 1 21 ? -75.468 51.493 0.096 1.00 42.09 21 LYS B C 1
ATOM 1529 O O . LYS B 1 21 ? -75.386 50.410 0.664 1.00 42.36 21 LYS B O 1
ATOM 1535 N N . ASN B 1 22 ? -74.607 51.894 -0.837 1.00 42.11 22 ASN B N 1
ATOM 1536 C CA . ASN B 1 22 ? -73.472 51.063 -1.247 1.00 49.55 22 ASN B CA 1
ATOM 1537 C C . ASN B 1 22 ? -72.418 50.983 -0.137 1.00 30.79 22 ASN B C 1
ATOM 1538 O O . ASN B 1 22 ? -71.914 52.002 0.310 1.00 44.60 22 ASN B O 1
ATOM 1543 N N . PRO B 1 23 ? -72.109 49.758 0.301 1.00 36.18 23 PRO B N 1
ATOM 1544 C CA . PRO B 1 23 ? -71.096 49.454 1.313 1.00 42.72 23 PRO B CA 1
ATOM 1545 C C . PRO B 1 23 ? -69.732 50.063 0.993 1.00 59.43 23 PRO B C 1
ATOM 1546 O O . PRO B 1 23 ? -69.018 50.471 1.911 1.00 59.68 23 PRO B O 1
ATOM 1550 N N . SER B 1 24 ? -69.380 50.141 -0.286 1.00 69.17 24 SER B N 1
ATOM 1551 C CA . SER B 1 24 ? -68.065 50.653 -0.676 1.00 66.75 24 SER B CA 1
ATOM 1552 C C . SER B 1 24 ? -67.968 52.169 -0.655 1.00 63.62 24 SER B C 1
ATOM 1553 O O . SER B 1 24 ? -66.923 52.732 -0.966 1.00 58.90 24 SER B O 1
ATOM 1556 N N . ARG B 1 25 ? -69.047 52.849 -0.298 1.00 53.94 25 ARG B N 1
ATOM 1557 C CA . ARG B 1 25 ? -68.993 54.301 -0.355 1.00 62.76 25 ARG B CA 1
ATOM 1558 C C . ARG B 1 25 ? -69.531 55.044 0.867 1.00 50.43 25 ARG B C 1
ATOM 1559 O O . ARG B 1 25 ? -70.665 55.506 0.869 1.00 50.78 25 ARG B O 1
ATOM 1567 N N . PRO B 1 26 ? -68.691 55.189 1.905 1.00 39.79 26 PRO B N 1
ATOM 1568 C CA . PRO B 1 26 ? -69.034 56.016 3.073 1.00 36.71 26 PRO B CA 1
ATOM 1569 C C . PRO B 1 26 ? -69.585 57.358 2.635 1.00 40.00 26 PRO B C 1
ATOM 1570 O O . PRO B 1 26 ? -69.216 57.859 1.580 1.00 47.71 26 PRO B O 1
ATOM 1574 N N . GLN B 1 27 ? -70.461 57.942 3.431 1.00 42.46 27 GLN B N 1
ATOM 1575 C CA . GLN B 1 27 ? -71.125 59.150 2.991 1.00 45.95 27 GLN B CA 1
ATOM 1576 C C . GLN B 1 27 ? -71.530 59.995 4.179 1.00 49.50 27 GLN B C 1
ATOM 1577 O O . GLN B 1 27 ? -71.829 59.474 5.255 1.00 46.13 27 GLN B O 1
ATOM 1583 N N . THR B 1 28 ? -71.523 61.305 3.987 1.00 61.54 28 THR B N 1
ATOM 1584 C CA . THR B 1 28 ? -71.922 62.219 5.037 1.00 55.94 28 THR B CA 1
ATOM 1585 C C . THR B 1 28 ? -73.113 63.053 4.593 1.00 55.00 28 THR B C 1
ATOM 1586 O O . THR B 1 28 ? -73.214 63.435 3.435 1.00 56.76 28 THR B O 1
ATOM 1590 N N . PHE B 1 29 ? -74.026 63.295 5.527 1.00 43.03 29 PHE B N 1
ATOM 1591 C CA . PHE B 1 29 ? -75.223 64.059 5.271 1.00 61.47 29 PHE B CA 1
ATOM 1592 C C . PHE B 1 29 ? -75.257 65.221 6.233 1.00 66.82 29 PHE B C 1
ATOM 1593 O O . PHE B 1 29 ? -75.079 65.039 7.440 1.00 67.47 29 PHE B O 1
ATOM 1601 N N . GLU B 1 30 ? -75.453 66.419 5.688 1.00 69.42 30 GLU B N 1
ATOM 1602 C CA . GLU B 1 30 ? -75.548 67.628 6.496 1.00 67.65 30 GLU B CA 1
ATOM 1603 C C . GLU B 1 30 ? -76.989 67.761 6.917 1.00 58.55 30 GLU B C 1
ATOM 1604 O O . GLU B 1 30 ? -77.893 67.613 6.094 1.00 65.52 30 GLU B O 1
ATOM 1610 N N . LEU B 1 31 ? -77.211 68.015 8.196 1.00 53.51 31 LEU B N 1
ATOM 1611 C CA . LEU B 1 31 ? -78.572 68.083 8.695 1.00 70.88 31 LEU B CA 1
ATOM 1612 C C . LEU B 1 31 ? -78.870 69.435 9.318 1.00 73.40 31 LEU B C 1
ATOM 1613 O O . LEU B 1 31 ? -78.016 70.321 9.380 1.00 76.02 31 LEU B O 1
ATOM 1618 N N . ASN B 1 32 ? -80.096 69.598 9.774 1.00 76.94 32 ASN B N 1
ATOM 1619 C CA . ASN B 1 32 ? -80.354 70.682 10.677 1.00 98.56 32 ASN B CA 1
ATOM 1620 C C . ASN B 1 32 ? -79.419 70.482 11.867 1.00 94.89 32 ASN B C 1
ATOM 1621 O O . ASN B 1 32 ? -79.601 69.549 12.652 1.00 101.34 32 ASN B O 1
ATOM 1626 N N . HIS B 1 33 ? -78.494 71.418 12.068 1.00 78.08 33 HIS B N 1
ATOM 1627 C CA . HIS B 1 33 ? -77.615 71.444 13.258 1.00 79.02 33 HIS B CA 1
ATOM 1628 C C . HIS B 1 33 ? -76.864 70.140 13.583 1.00 86.31 33 HIS B C 1
ATOM 1629 O O . HIS B 1 33 ? -76.884 69.672 14.718 1.00 82.59 33 HIS B O 1
ATOM 1636 N N . GLY B 1 34 ? -76.185 69.578 12.586 1.00 82.17 34 GLY B N 1
ATOM 1637 C CA . GLY B 1 34 ? -75.323 68.431 12.811 1.00 70.62 34 GLY B CA 1
ATOM 1638 C C . GLY B 1 34 ? -75.030 67.637 11.552 1.00 61.38 34 GLY B C 1
ATOM 1639 O O . GLY B 1 34 ? -75.531 67.974 10.476 1.00 51.73 34 GLY B O 1
ATOM 1640 N N . LYS B 1 35 ? -74.219 66.585 11.692 1.00 73.45 35 LYS B N 1
ATOM 1641 C CA . LYS B 1 35 ? -73.913 65.672 10.585 1.00 57.99 35 LYS B CA 1
ATOM 1642 C C . LYS B 1 35 ? -74.341 64.246 10.904 1.00 42.10 35 LYS B C 1
ATOM 1643 O O . LYS B 1 35 ? -74.356 63.842 12.066 1.00 44.04 35 LYS B O 1
ATOM 1649 N N . ALA B 1 36 ? -74.678 63.499 9.854 1.00 45.68 36 ALA B N 1
ATOM 1650 C CA . ALA B 1 36 ? -74.839 62.054 9.927 1.00 47.34 36 ALA B CA 1
ATOM 1651 C C . ALA B 1 36 ? -73.814 61.375 9.012 1.00 57.75 36 ALA B C 1
ATOM 1652 O O . ALA B 1 36 ? -73.707 61.707 7.839 1.00 49.43 36 ALA B O 1
ATOM 1654 N N . HIS B 1 37 ? -73.053 60.432 9.558 1.00 32.08 37 HIS B N 1
ATOM 1655 C CA . HIS B 1 37 ? -72.089 59.678 8.769 1.00 27.86 37 HIS B CA 1
ATOM 1656 C C . HIS B 1 37 ? -72.630 58.256 8.645 1.00 32.30 37 HIS B C 1
ATOM 1657 O O . HIS B 1 37 ? -73.119 57.686 9.617 1.00 36.96 37 HIS B O 1
ATOM 1664 N N . ILE B 1 38 ? -72.563 57.693 7.453 1.00 28.24 38 ILE B N 1
ATOM 1665 C CA . ILE B 1 38 ? -72.954 56.315 7.266 1.00 34.93 38 ILE B CA 1
ATOM 1666 C C . ILE B 1 38 ? -71.832 55.551 6.585 1.00 36.56 38 ILE B C 1
ATOM 1667 O O . ILE B 1 38 ? -71.225 56.023 5.639 1.00 30.62 38 ILE B O 1
ATOM 1672 N N . PHE B 1 39 ? -71.539 54.365 7.090 1.00 33.33 39 PHE B N 1
ATOM 1673 C CA . PHE B 1 39 ? -70.590 53.514 6.405 1.00 23.60 39 PHE B CA 1
ATOM 1674 C C . PHE B 1 39 ? -70.837 52.104 6.872 1.00 25.53 39 PHE B C 1
ATOM 1675 O O . PHE B 1 39 ? -71.624 51.856 7.792 1.00 30.33 39 PHE B O 1
ATOM 1683 N N . TYR B 1 40 ? -70.178 51.171 6.203 1.00 27.45 40 TYR B N 1
ATOM 1684 C CA . TYR B 1 40 ? -70.278 49.783 6.564 1.00 31.26 40 TYR B CA 1
ATOM 1685 C C . TYR B 1 40 ? -68.934 49.298 7.084 1.00 31.89 40 TYR B C 1
ATOM 1686 O O . TYR B 1 40 ? -68.008 49.078 6.313 1.00 37.02 40 TYR B O 1
ATOM 1695 N N . PRO B 1 41 ? -68.823 49.134 8.401 1.00 34.35 41 PRO B N 1
ATOM 1696 C CA . PRO B 1 41 ? -67.587 48.554 8.937 1.00 34.77 41 PRO B CA 1
ATOM 1697 C C . PRO B 1 41 ? -67.306 47.154 8.393 1.00 45.77 41 PRO B C 1
ATOM 1698 O O . PRO B 1 41 ? -66.153 46.726 8.370 1.00 48.41 41 PRO B O 1
ATOM 1702 N N . GLU B 1 42 ? -68.343 46.460 7.932 1.00 46.23 42 GLU B N 1
ATOM 1703 C CA . GLU B 1 42 ? -68.169 45.103 7.430 1.00 38.43 42 GLU B CA 1
ATOM 1704 C C . GLU B 1 42 ? -69.117 44.845 6.273 1.00 37.62 42 GLU B C 1
ATOM 1705 O O . GLU B 1 42 ? -70.308 45.126 6.381 1.00 44.31 42 GLU B O 1
ATOM 1711 N N . ALA B 1 43 ? -68.599 44.320 5.165 1.00 32.81 43 ALA B N 1
ATOM 1712 C CA . ALA B 1 43 ? -69.414 44.067 3.969 1.00 37.70 43 ALA B CA 1
ATOM 1713 C C . ALA B 1 43 ? -68.891 42.875 3.198 1.00 53.78 43 ALA B C 1
ATOM 1714 O O . ALA B 1 43 ? -68.424 43.020 2.071 1.00 57.21 43 ALA B O 1
ATOM 1716 N N . THR B 1 44 ? -68.957 41.702 3.817 1.00 51.19 44 THR B N 1
ATOM 1717 C CA . THR B 1 44 ? -68.582 40.466 3.145 1.00 51.80 44 THR B CA 1
ATOM 1718 C C . THR B 1 44 ? -69.810 39.590 2.923 1.00 69.06 44 THR B C 1
ATOM 1719 O O . THR B 1 44 ? -70.934 39.955 3.292 1.00 57.26 44 THR B O 1
ATOM 1723 N N . SER B 1 45 ? -69.587 38.441 2.300 1.00 66.66 45 SER B N 1
ATOM 1724 C CA . SER B 1 45 ? -70.642 37.464 2.099 1.00 61.87 45 SER B CA 1
ATOM 1725 C C . SER B 1 45 ? -71.091 36.832 3.409 1.00 53.75 45 SER B C 1
ATOM 1726 O O . SER B 1 45 ? -72.224 36.367 3.521 1.00 60.52 45 SER B O 1
ATOM 1729 N N . GLU B 1 46 ? -70.206 36.815 4.400 1.00 53.48 46 GLU B N 1
ATOM 1730 C CA . GLU B 1 46 ? -70.546 36.206 5.684 1.00 58.29 46 GLU B CA 1
ATOM 1731 C C . GLU B 1 46 ? -71.211 37.198 6.648 1.00 55.28 46 GLU B C 1
ATOM 1732 O O . GLU B 1 46 ? -72.051 36.804 7.447 1.00 50.46 46 GLU B O 1
ATOM 1738 N N . ARG B 1 47 ? -70.835 38.478 6.574 1.00 47.31 47 ARG B N 1
ATOM 1739 C CA . ARG B 1 47 ? -71.288 39.475 7.558 1.00 45.47 47 ARG B CA 1
ATOM 1740 C C . ARG B 1 47 ? -71.430 40.847 6.927 1.00 34.07 47 ARG B C 1
ATOM 1741 O O . ARG B 1 47 ? -70.598 41.263 6.114 1.00 35.31 47 ARG B O 1
ATOM 1749 N N . CYS B 1 48 ? -72.493 41.559 7.275 1.00 37.50 48 CYS B N 1
ATOM 1750 C CA . CYS B 1 48 ? -72.635 42.927 6.778 1.00 34.51 48 CYS B CA 1
ATOM 1751 C C . CYS B 1 48 ? -73.232 43.808 7.859 1.00 41.54 48 CYS B C 1
ATOM 1752 O O . CYS B 1 48 ? -74.256 43.475 8.445 1.00 32.78 48 CYS B O 1
ATOM 1755 N N . THR B 1 49 ? -72.547 44.917 8.132 1.00 33.15 49 THR B N 1
ATOM 1756 C CA . THR B 1 49 ? -72.913 45.800 9.212 1.00 24.42 49 THR B CA 1
ATOM 1757 C C . THR B 1 49 ? -72.874 47.235 8.735 1.00 26.97 49 THR B C 1
ATOM 1758 O O . THR B 1 49 ? -71.893 47.671 8.150 1.00 29.46 49 THR B O 1
ATOM 1762 N N . VAL B 1 50 ? -73.969 47.951 8.939 1.00 27.49 50 VAL B N 1
ATOM 1763 C CA . VAL B 1 50 ? -74.023 49.338 8.553 1.00 18.60 50 VAL B CA 1
ATOM 1764 C C . VAL B 1 50 ? -73.933 50.132 9.850 1.00 26.49 50 VAL B C 1
ATOM 1765 O O . VAL B 1 50 ? -74.379 49.660 10.882 1.00 27.21 50 VAL B O 1
ATOM 1769 N N . ALA B 1 51 ? -73.318 51.306 9.805 1.00 22.88 51 ALA B N 1
ATOM 1770 C CA . ALA B 1 51 ? -73.308 52.185 10.970 1.00 22.87 51 ALA B CA 1
ATOM 1771 C C . ALA B 1 51 ? -73.778 53.570 10.581 1.00 24.86 51 ALA B C 1
ATOM 1772 O O . ALA B 1 51 ? -73.461 54.074 9.518 1.00 27.18 51 ALA B O 1
ATOM 1774 N N . LEU B 1 52 ? -74.524 54.197 11.462 1.00 24.18 52 LEU B N 1
ATOM 1775 C CA . LEU B 1 52 ? -74.934 55.561 11.200 1.00 30.36 52 LEU B CA 1
ATOM 1776 C C . LEU B 1 52 ? -74.602 56.352 12.444 1.00 25.31 52 LEU B C 1
ATOM 1777 O O . LEU B 1 52 ? -75.135 56.119 13.520 1.00 30.83 52 LEU B O 1
ATOM 1782 N N . LEU B 1 53 ? -73.693 57.288 12.285 1.00 28.01 53 LEU B N 1
ATOM 1783 C CA . LEU B 1 53 ? -73.123 57.948 13.439 1.00 34.24 53 LEU B CA 1
ATOM 1784 C C . LEU B 1 53 ? -73.633 59.380 13.404 1.00 37.94 53 LEU B C 1
ATOM 1785 O O . LEU B 1 53 ? -73.550 60.046 12.372 1.00 39.06 53 LEU B O 1
ATOM 1790 N N . LEU B 1 54 ? -74.218 59.835 14.506 1.00 41.41 54 LEU B N 1
ATOM 1791 C CA . LEU B 1 54 ? -74.753 61.208 14.565 1.00 50.88 54 LEU B CA 1
ATOM 1792 C C . LEU B 1 54 ? -73.815 62.175 15.253 1.00 38.77 54 LEU B C 1
ATOM 1793 O O . LEU B 1 54 ? -73.346 61.934 16.358 1.00 51.95 54 LEU B O 1
ATOM 1798 N N . ASP B 1 55 ? -73.557 63.289 14.603 1.00 46.60 55 ASP B N 1
ATOM 1799 C CA . ASP B 1 55 ? -72.704 64.297 15.207 1.00 55.86 55 ASP B CA 1
ATOM 1800 C C . ASP B 1 55 ? -73.521 65.581 15.298 1.00 60.71 55 ASP B C 1
ATOM 1801 O O . ASP B 1 55 ? -73.767 66.231 14.283 1.00 60.57 55 ASP B O 1
ATOM 1806 N N . ILE B 1 56 ? -73.969 65.921 16.507 1.00 67.93 56 ILE B N 1
ATOM 1807 C CA . ILE B 1 56 ? -74.846 67.078 16.709 1.00 78.04 56 ILE B CA 1
ATOM 1808 C C . ILE B 1 56 ? -74.107 68.318 17.217 1.00 83.45 56 ILE B C 1
ATOM 1809 O O . ILE B 1 56 ? -73.229 68.206 18.074 1.00 87.09 56 ILE B O 1
ATOM 1814 N N . ASP B 1 57 ? -74.520 69.470 16.670 1.00 89.90 57 ASP B N 1
ATOM 1815 C CA . ASP B 1 57 ? -73.934 70.822 16.796 1.00 86.79 57 ASP B CA 1
ATOM 1816 C C . ASP B 1 57 ? -73.138 71.206 15.550 1.00 85.17 57 ASP B C 1
ATOM 1817 O O . ASP B 1 57 ? -73.715 71.433 14.483 1.00 73.24 57 ASP B O 1
ATOM 1822 N N . SER B 1 87 ? -84.888 62.336 18.651 1.00 53.86 87 SER B N 1
ATOM 1823 C CA . SER B 1 87 ? -85.574 62.893 17.482 1.00 58.88 87 SER B CA 1
ATOM 1824 C C . SER B 1 87 ? -84.632 63.170 16.300 1.00 65.57 87 SER B C 1
ATOM 1825 O O . SER B 1 87 ? -85.013 63.006 15.134 1.00 61.34 87 SER B O 1
ATOM 1828 N N . PHE B 1 88 ? -83.405 63.580 16.604 1.00 51.39 88 PHE B N 1
ATOM 1829 C CA . PHE B 1 88 ? -82.389 63.809 15.577 1.00 48.27 88 PHE B CA 1
ATOM 1830 C C . PHE B 1 88 ? -82.022 62.505 14.857 1.00 42.30 88 PHE B C 1
ATOM 1831 O O . PHE B 1 88 ? -81.772 62.504 13.652 1.00 49.53 88 PHE B O 1
ATOM 1839 N N . MET B 1 89 ? -82.015 61.390 15.588 1.00 30.14 89 MET B N 1
ATOM 1840 C CA . MET B 1 89 ? -81.735 60.089 14.963 1.00 34.30 89 MET B CA 1
ATOM 1841 C C . MET B 1 89 ? -82.835 59.674 14.018 1.00 46.17 89 MET B C 1
ATOM 1842 O O . MET B 1 89 ? -82.574 59.123 12.937 1.00 43.16 89 MET B O 1
ATOM 1847 N N . SER B 1 90 ? -84.075 59.940 14.439 1.00 38.43 90 SER B N 1
ATOM 1848 C CA . SER B 1 90 ? -85.237 59.601 13.635 1.00 38.73 90 SER B CA 1
ATOM 1849 C C . SER B 1 90 ? -85.144 60.345 12.325 1.00 41.29 90 SER B C 1
ATOM 1850 O O . SER B 1 90 ? -85.327 59.763 11.256 1.00 48.89 90 SER B O 1
ATOM 1853 N N . VAL B 1 91 ? -84.849 61.638 12.422 1.00 45.70 91 VAL B N 1
ATOM 1854 C CA . VAL B 1 91 ? -84.617 62.467 11.243 1.00 37.72 91 VAL B CA 1
ATOM 1855 C C . VAL B 1 91 ? -83.528 61.861 10.378 1.00 36.14 91 VAL B C 1
ATOM 1856 O O . VAL B 1 91 ? -83.681 61.726 9.160 1.00 49.78 91 VAL B O 1
ATOM 1860 N N . ALA B 1 92 ? -82.417 61.495 11.013 1.00 40.95 92 ALA B N 1
ATOM 1861 C CA . ALA B 1 92 ? -81.297 60.927 10.273 1.00 34.81 92 ALA B CA 1
ATOM 1862 C C . ALA B 1 92 ? -81.735 59.611 9.621 1.00 35.06 92 ALA B C 1
ATOM 1863 O O . ALA B 1 92 ? -81.420 59.345 8.463 1.00 43.85 92 ALA B O 1
ATOM 1865 N N . ILE B 1 93 ? -82.494 58.804 10.357 1.00 36.25 93 ILE B N 1
ATOM 1866 C CA . ILE B 1 93 ? -82.913 57.511 9.824 1.00 40.29 93 ILE B CA 1
ATOM 1867 C C . ILE B 1 93 ? -83.791 57.672 8.595 1.00 47.00 93 ILE B C 1
ATOM 1868 O O . ILE B 1 93 ? -83.547 57.034 7.555 1.00 39.83 93 ILE B O 1
ATOM 1873 N N . SER B 1 94 ? -84.799 58.542 8.695 1.00 43.33 94 SER B N 1
ATOM 1874 C CA . SER B 1 94 ? -85.657 58.781 7.536 1.00 51.62 94 SER 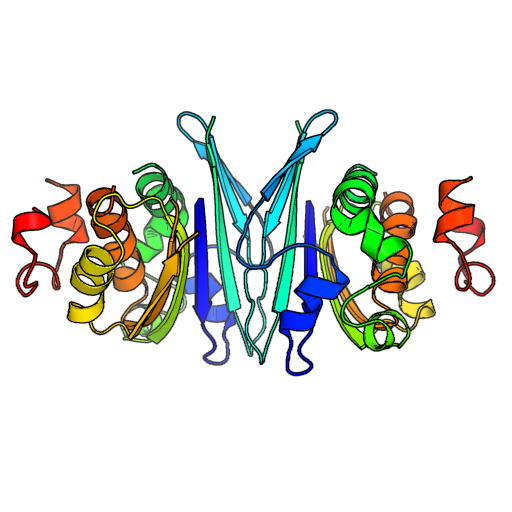B CA 1
ATOM 1875 C C . SER B 1 94 ? -84.920 59.476 6.377 1.00 47.95 94 SER B C 1
ATOM 1876 O O . SER B 1 94 ? -85.137 59.116 5.221 1.00 58.50 94 SER B O 1
ATOM 1879 N N . ARG B 1 95 ? -84.023 60.425 6.664 1.00 48.92 95 ARG B N 1
ATOM 1880 C CA . ARG B 1 95 ? -83.190 60.985 5.585 1.00 43.98 95 ARG B CA 1
ATOM 1881 C C . ARG B 1 95 ? -82.314 59.913 4.893 1.00 46.13 95 ARG B C 1
ATOM 1882 O O . ARG B 1 95 ? -82.214 59.868 3.672 1.00 49.25 95 ARG B O 1
ATOM 1890 N N . VAL B 1 96 ? -81.702 59.026 5.664 1.00 38.86 96 VAL B N 1
ATOM 1891 C CA . VAL B 1 96 ? -80.674 58.138 5.094 1.00 33.69 96 VAL B CA 1
ATOM 1892 C C . VAL B 1 96 ? -81.256 56.814 4.608 1.00 44.39 96 VAL B C 1
ATOM 1893 O O . VAL B 1 96 ? -80.817 56.267 3.601 1.00 46.52 96 VAL B O 1
ATOM 1897 N N . PHE B 1 97 ? -82.249 56.299 5.326 1.00 40.99 97 PHE B N 1
ATOM 1898 C CA . PHE B 1 97 ? -82.795 54.987 5.018 1.00 55.71 97 PHE B CA 1
ATOM 1899 C C . PHE B 1 97 ? -84.245 55.123 4.556 1.00 78.75 97 PHE B C 1
ATOM 1900 O O . PHE B 1 97 ? -85.095 54.270 4.847 1.00 65.73 97 PHE B O 1
ATOM 1908 N N . GLY B 1 98 ? -84.511 56.208 3.832 1.00 80.50 98 GLY B N 1
ATOM 1909 C CA . GLY B 1 98 ? -85.840 56.506 3.323 1.00 66.07 98 GLY B CA 1
ATOM 1910 C C . GLY B 1 98 ? -86.496 55.394 2.525 1.00 54.60 98 GLY B C 1
ATOM 1911 O O . GLY B 1 98 ? -87.561 54.887 2.899 1.00 54.41 98 GLY B O 1
ATOM 1912 N N . THR B 1 99 ? -85.871 54.998 1.423 1.00 39.00 99 THR B N 1
ATOM 1913 C CA . THR B 1 99 ? -86.492 53.990 0.571 1.00 51.72 99 THR B CA 1
ATOM 1914 C C . THR B 1 99 ? -86.676 52.626 1.280 1.00 77.88 99 THR B C 1
ATOM 1915 O O . THR B 1 99 ? -87.708 51.973 1.107 1.00 79.14 99 THR B O 1
ATOM 1919 N N . ALA B 1 100 ? -85.707 52.224 2.107 1.00 67.18 100 ALA B N 1
ATOM 1920 C CA . ALA B 1 100 ? -85.819 50.978 2.870 1.00 41.85 100 ALA B CA 1
ATOM 1921 C C . ALA B 1 100 ? -87.007 51.018 3.804 1.00 33.67 100 ALA B C 1
ATOM 1922 O O . ALA B 1 100 ? -87.610 49.995 4.131 1.00 44.75 100 ALA B O 1
ATOM 1924 N N . MET B 1 101 ? -87.316 52.206 4.291 1.00 51.46 101 MET B N 1
ATOM 1925 C CA . MET B 1 101 ? -88.451 52.343 5.171 1.00 51.31 101 MET B CA 1
ATOM 1926 C C . MET B 1 101 ? -89.741 52.054 4.417 1.00 64.89 101 MET B C 1
ATOM 1927 O O . MET B 1 101 ? -90.668 51.483 4.983 1.00 48.44 101 MET B O 1
ATOM 1932 N N . SER B 1 102 ? -89.780 52.417 3.134 1.00 53.88 102 SER B N 1
ATOM 1933 C CA . SER B 1 102 ? -90.996 52.262 2.338 1.00 68.60 102 SER B CA 1
ATOM 1934 C C . SER B 1 102 ? -91.310 50.788 2.120 1.00 74.25 102 SER B C 1
ATOM 1935 O O . SER B 1 102 ? -92.445 50.414 1.835 1.00 62.62 102 SER B O 1
ATOM 1938 N N . GLY B 1 103 ? -90.294 49.950 2.268 1.00 70.92 103 GLY B N 1
ATOM 1939 C CA . GLY B 1 103 ? -90.485 48.519 2.178 1.00 56.03 103 GLY B CA 1
ATOM 1940 C C . GLY B 1 103 ? -90.041 47.992 0.834 1.00 57.35 103 GLY B C 1
ATOM 1941 O O . GLY B 1 103 ? -90.247 46.822 0.528 1.00 66.82 103 GLY B O 1
ATOM 1942 N N . LYS B 1 104 ? -89.419 48.848 0.031 1.00 51.16 104 LYS B N 1
ATOM 1943 C CA . LYS B 1 104 ? -89.103 48.462 -1.332 1.00 55.98 104 LYS B CA 1
ATOM 1944 C C . LYS B 1 104 ? -87.630 48.171 -1.522 1.00 57.81 104 LYS B C 1
ATOM 1945 O O . LYS B 1 104 ? -86.771 48.831 -0.942 1.00 72.05 104 LYS B O 1
ATOM 1951 N N . CYS B 1 105 ? -87.358 47.132 -2.298 1.00 63.63 105 CYS B N 1
ATOM 1952 C CA . CYS B 1 105 ? -86.011 46.807 -2.714 1.00 61.33 105 CYS B CA 1
ATOM 1953 C C . CYS B 1 105 ? -86.083 46.198 -4.101 1.00 54.67 105 CYS B C 1
ATOM 1954 O O . CYS B 1 105 ? -86.448 45.027 -4.264 1.00 58.41 105 CYS B O 1
ATOM 1957 N N . LYS B 1 106 ? -85.715 47.014 -5.086 1.00 64.37 106 LYS B N 1
ATOM 1958 C CA . LYS B 1 106 ? -85.826 46.668 -6.495 1.00 76.19 106 LYS B CA 1
ATOM 1959 C C . LYS B 1 106 ? -85.009 45.437 -6.887 1.00 70.66 106 LYS B C 1
ATOM 1960 O O . LYS B 1 106 ? -85.393 44.692 -7.791 1.00 67.70 106 LYS B O 1
ATOM 1966 N N . GLU B 1 107 ? -83.898 45.208 -6.197 1.00 48.57 107 GLU B N 1
ATOM 1967 C CA . GLU B 1 107 ? -82.939 44.194 -6.649 1.00 50.73 107 GLU B CA 1
ATOM 1968 C C . GLU B 1 107 ? -83.077 42.904 -5.873 1.00 60.26 107 GLU B C 1
ATOM 1969 O O . GLU B 1 107 ? -82.547 41.864 -6.293 1.00 52.84 107 GLU B O 1
ATOM 1975 N N . LYS B 1 108 ? -83.767 42.980 -4.732 1.00 57.14 108 LYS B N 1
ATOM 1976 C CA . LYS B 1 108 ? -84.095 41.791 -3.930 1.00 62.83 108 LYS B CA 1
ATOM 1977 C C . LYS B 1 108 ? -85.522 41.874 -3.328 1.00 74.56 108 LYS B C 1
ATOM 1978 O O . LYS B 1 108 ? -85.692 41.891 -2.099 1.00 57.16 108 LYS B O 1
ATOM 1984 N N . PRO B 1 109 ? -86.556 41.908 -4.198 1.00 62.03 109 PRO B N 1
ATOM 1985 C CA . PRO B 1 109 ? -87.936 42.143 -3.751 1.00 45.55 109 PRO B CA 1
ATOM 1986 C C . PRO B 1 109 ? -88.396 41.148 -2.687 1.00 43.95 109 PRO B C 1
ATOM 1987 O O . PRO B 1 109 ? -89.179 41.524 -1.818 1.00 47.96 109 PRO B O 1
ATOM 1991 N N . GLU B 1 110 ? -87.876 39.924 -2.723 1.00 37.39 110 GLU B N 1
ATOM 1992 C CA . GLU B 1 110 ? -88.216 38.900 -1.727 1.00 61.12 110 GLU B CA 1
ATOM 1993 C C . GLU B 1 110 ? -87.646 39.154 -0.321 1.00 69.08 110 GLU B C 1
ATOM 1994 O O . GLU B 1 110 ? -88.280 38.800 0.675 1.00 65.27 110 GLU B O 1
ATOM 2000 N N . LEU B 1 111 ? -86.452 39.745 -0.237 1.00 54.10 111 LEU B N 1
ATOM 2001 C CA . LEU B 1 111 ? -85.805 39.964 1.066 1.00 41.86 111 LEU B CA 1
ATOM 2002 C C . LEU B 1 111 ? -86.463 41.138 1.774 1.00 36.01 111 LEU B C 1
ATOM 2003 O O . LEU B 1 111 ? -86.598 41.162 2.999 1.00 59.89 111 LEU B O 1
ATOM 2008 N N . ALA B 1 112 ? -86.882 42.115 0.985 1.00 47.63 112 ALA B N 1
ATOM 2009 C CA . ALA B 1 112 ? -87.624 43.234 1.526 1.00 40.88 112 ALA B CA 1
ATOM 2010 C C . ALA B 1 112 ? -88.956 42.744 2.084 1.00 47.57 112 ALA B C 1
ATOM 2011 O O . ALA B 1 112 ? -89.427 43.243 3.106 1.00 46.73 112 ALA B O 1
ATOM 2013 N N . ALA B 1 113 ? -89.546 41.749 1.422 1.00 47.51 113 ALA B N 1
ATOM 2014 C CA . ALA B 1 113 ? -90.881 41.274 1.769 1.00 46.76 113 ALA B CA 1
ATOM 2015 C C . ALA B 1 113 ? -90.919 40.362 2.980 1.00 43.67 113 ALA B C 1
ATOM 2016 O O . ALA B 1 113 ? -91.960 40.254 3.634 1.00 48.24 113 ALA B O 1
ATOM 2018 N N . ILE B 1 114 ? -89.811 39.684 3.269 1.00 43.76 114 ILE B N 1
ATOM 2019 C CA . ILE B 1 114 ? -89.807 38.689 4.355 1.00 66.97 114 ILE B CA 1
ATOM 2020 C C . ILE B 1 114 ? -89.115 39.134 5.663 1.00 68.94 114 ILE B C 1
ATOM 2021 O O . ILE B 1 114 ? -88.371 40.119 5.688 1.00 61.30 114 ILE B O 1
ATOM 2026 N N . LYS B 1 115 ? -89.383 38.395 6.741 1.00 43.29 115 LYS B N 1
ATOM 2027 C CA . LYS B 1 115 ? -88.690 38.553 8.015 1.00 51.78 115 LYS B CA 1
ATOM 2028 C C . LYS B 1 115 ? -87.263 38.021 7.897 1.00 58.22 115 LYS B C 1
ATOM 2029 O O . LYS B 1 115 ? -87.048 36.856 7.548 1.00 49.35 115 LYS B O 1
ATOM 2035 N N . LEU B 1 116 ? -86.290 38.879 8.188 1.00 50.97 116 LEU B N 1
ATOM 2036 C CA . LEU B 1 116 ? -84.885 38.493 8.131 1.00 36.36 116 LEU B CA 1
ATOM 2037 C C . LEU B 1 116 ? -84.322 38.413 9.535 1.00 38.47 116 LEU B C 1
ATOM 2038 O O . LEU B 1 116 ? -84.782 39.117 10.424 1.00 50.20 116 LEU B O 1
ATOM 2043 N N . PRO B 1 117 ? -83.338 37.530 9.753 1.00 58.77 117 PRO B N 1
ATOM 2044 C CA . PRO B 1 117 ? -82.621 37.530 11.033 1.00 56.25 117 PRO B CA 1
ATOM 2045 C C . PRO B 1 117 ? -81.741 38.778 11.112 1.00 46.75 117 PRO B C 1
ATOM 2046 O O . PRO B 1 117 ? -80.808 38.910 10.324 1.00 42.35 117 PRO B O 1
ATOM 2050 N N . LEU B 1 118 ? -82.039 39.682 12.036 1.00 45.88 118 LEU B N 1
ATOM 2051 C CA . LEU B 1 118 ? -81.348 40.967 12.074 1.00 49.04 118 LEU B CA 1
ATOM 2052 C C . LEU B 1 118 ? -80.906 41.289 13.475 1.00 38.93 118 LEU B C 1
ATOM 2053 O O . LEU B 1 118 ? -81.550 40.907 14.435 1.00 41.12 118 LEU B O 1
ATOM 2058 N N . LYS B 1 119 ? -79.773 41.972 13.575 1.00 34.89 119 LYS B N 1
ATOM 2059 C CA . LYS B 1 119 ? -79.316 42.553 14.827 1.00 37.94 119 LYS B CA 1
ATOM 2060 C C . LYS B 1 119 ? -79.145 44.064 14.648 1.00 38.12 119 LYS B C 1
ATOM 2061 O O . LYS B 1 119 ? -78.661 44.533 13.624 1.00 37.81 119 LYS B O 1
ATOM 2067 N N . ALA B 1 120 ? -79.539 44.835 15.647 1.00 40.82 120 ALA B N 1
ATOM 2068 C CA . ALA B 1 120 ? -79.361 46.270 15.576 1.00 32.46 120 ALA B CA 1
ATOM 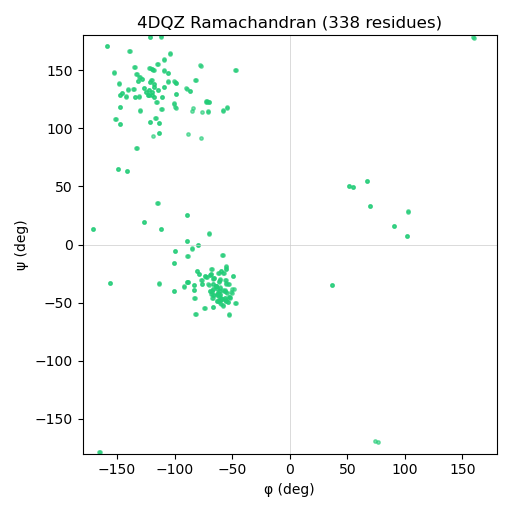2069 C C . ALA B 1 120 ? -78.804 46.759 16.900 1.00 44.37 120 ALA B C 1
ATOM 2070 O O . ALA B 1 120 ? -79.017 46.147 17.937 1.00 28.52 120 ALA B O 1
ATOM 2072 N N . LYS B 1 121 ? -78.084 47.867 16.875 1.00 27.28 121 LYS B N 1
ATOM 2073 C CA . LYS B 1 121 ? -77.564 48.415 18.115 1.00 30.46 121 LYS B CA 1
ATOM 2074 C C . LYS B 1 121 ? -77.773 49.928 18.147 1.00 21.07 121 LYS B C 1
ATOM 2075 O O . LYS B 1 121 ? -77.497 50.618 17.184 1.00 32.34 121 LYS B O 1
ATOM 2081 N N . ILE B 1 122 ? -78.258 50.439 19.268 1.00 30.39 122 ILE B N 1
ATOM 2082 C CA . ILE B 1 122 ? -78.361 51.872 19.452 1.00 29.83 122 ILE B CA 1
ATOM 2083 C C . ILE B 1 122 ? -77.461 52.287 20.610 1.00 34.14 122 ILE B C 1
ATOM 2084 O O . ILE B 1 122 ? -77.776 52.014 21.765 1.00 29.14 122 ILE B O 1
ATOM 2089 N N . MET B 1 123 ? -76.356 52.968 20.304 1.00 30.17 123 MET B N 1
ATOM 2090 C CA . MET B 1 123 ? -75.409 53.378 21.335 1.00 35.88 123 MET B CA 1
ATOM 2091 C C . MET B 1 123 ? -75.599 54.838 21.768 1.00 32.39 123 MET B C 1
ATOM 2092 O O . MET B 1 123 ? -75.806 55.722 20.937 1.00 27.82 123 MET B O 1
ATOM 2097 N N . MET B 1 124 ? -75.496 55.067 23.071 1.00 35.46 124 MET B N 1
ATOM 2098 C CA . MET B 1 124 ? -75.581 56.400 23.652 1.00 47.00 124 MET B CA 1
ATOM 2099 C C . MET B 1 124 ? -76.974 57.003 23.496 1.00 38.99 124 MET B C 1
ATOM 2100 O O . MET B 1 124 ? -77.161 58.087 22.952 1.00 36.82 124 MET B O 1
ATOM 2105 N N . LEU B 1 125 ? -77.941 56.247 23.976 1.00 41.39 125 LEU B N 1
ATOM 2106 C CA . LEU B 1 125 ? -79.322 56.636 23.972 1.00 37.08 125 LEU B CA 1
ATOM 2107 C C . LEU B 1 125 ? -79.584 57.139 25.375 1.00 33.82 125 LEU B C 1
ATOM 2108 O O . LEU B 1 125 ? -79.408 56.410 26.339 1.00 44.75 125 LEU B O 1
ATOM 2113 N N . PRO B 1 126 ? -79.953 58.410 25.506 1.00 40.47 126 PRO B N 1
ATOM 2114 C CA . PRO B 1 126 ? -80.339 58.868 26.839 1.00 47.84 126 PRO B CA 1
ATOM 2115 C C . PRO B 1 126 ? -81.800 58.473 27.102 1.00 51.42 126 PRO B C 1
ATOM 2116 O O . PRO B 1 126 ? -82.648 58.503 26.208 1.00 42.70 126 PRO B O 1
ATOM 2120 N N . CYS B 1 127 ? -82.098 58.065 28.320 1.00 55.33 127 CYS B N 1
ATOM 2121 C CA . CYS B 1 127 ? -83.440 57.596 28.607 1.00 51.21 127 CYS B CA 1
ATOM 2122 C C . CYS B 1 127 ? -83.758 57.858 30.064 1.00 57.63 127 CYS B C 1
ATOM 2123 O O . CYS B 1 127 ? -83.217 57.194 30.943 1.00 64.17 127 CYS B O 1
ATOM 2126 N N . LYS B 1 128 ? -84.630 58.830 30.319 1.00 72.83 128 LYS B N 1
ATOM 2127 C CA . LYS B 1 128 ? -84.990 59.187 31.691 1.00 74.01 128 LYS B CA 1
ATOM 2128 C C . LYS B 1 128 ? -85.689 58.054 32.439 1.00 57.65 128 LYS B C 1
ATOM 2129 O O . LYS B 1 128 ? -85.380 57.782 33.601 1.00 51.74 128 LYS B O 1
ATOM 2135 N N . GLY B 1 129 ? -86.612 57.385 31.757 1.00 50.50 129 GLY B N 1
ATOM 2136 C CA . GLY B 1 129 ? -87.389 56.308 32.351 1.00 55.53 129 GLY B CA 1
ATOM 2137 C C . GLY B 1 129 ? -86.650 55.010 32.655 1.00 69.58 129 GLY B C 1
ATOM 2138 O O . GLY B 1 129 ? -87.265 53.995 32.996 1.00 78.17 129 GLY B O 1
ATOM 2139 N N . GLY B 1 130 ? -85.331 55.027 32.529 1.00 60.25 130 GLY B N 1
ATOM 2140 C CA . GLY B 1 130 ? -84.542 53.862 32.880 1.00 61.83 130 GLY B CA 1
ATOM 2141 C C . GLY B 1 130 ? -84.590 52.746 31.856 1.00 57.00 130 GLY B C 1
ATOM 2142 O O . GLY B 1 130 ? -85.092 52.910 30.756 1.00 55.45 130 GLY B O 1
ATOM 2143 N N . GLU B 1 131 ? -84.057 51.592 32.216 1.00 59.84 131 GLU B N 1
ATOM 2144 C CA . GLU B 1 131 ? -84.028 50.492 31.280 1.00 54.43 131 GLU B CA 1
ATOM 2145 C C . GLU B 1 131 ? -85.366 49.760 31.207 1.00 55.03 131 GLU B C 1
ATOM 2146 O O . GLU B 1 131 ? -85.668 49.126 30.201 1.00 56.88 131 GLU B O 1
ATOM 2152 N N . GLU B 1 132 ? -86.179 49.871 32.256 1.00 54.99 132 GLU B N 1
ATOM 2153 C CA . GLU B 1 132 ? -87.475 49.196 32.274 1.00 62.26 132 GLU B CA 1
ATOM 2154 C C . GLU B 1 132 ? -88.413 49.648 31.153 1.00 43.66 132 GLU B C 1
ATOM 2155 O O . GLU B 1 132 ? -89.163 48.846 30.602 1.00 57.11 132 GLU B O 1
ATOM 2161 N N . ILE B 1 133 ? -88.385 50.926 30.810 1.00 47.38 133 ILE B N 1
ATOM 2162 C CA . ILE B 1 133 ? -89.214 51.389 29.708 1.00 44.44 133 ILE B CA 1
ATOM 2163 C C . ILE B 1 133 ? -88.669 50.912 28.344 1.00 38.79 133 ILE B C 1
ATOM 2164 O O . ILE B 1 133 ? -89.419 50.716 27.392 1.00 57.25 133 ILE B O 1
ATOM 2169 N N . ILE B 1 134 ? -87.360 50.690 28.256 1.00 55.78 134 ILE B N 1
ATOM 2170 C CA . ILE B 1 134 ? -86.785 50.171 27.018 1.00 46.46 134 ILE B CA 1
ATOM 2171 C C . ILE B 1 134 ? -87.246 48.746 26.720 1.00 47.78 134 ILE B C 1
ATOM 2172 O O . ILE B 1 134 ? -87.752 48.468 25.629 1.00 47.55 134 ILE B O 1
ATOM 2177 N N . TYR B 1 135 ? -87.060 47.851 27.690 1.00 50.37 135 TYR B N 1
ATOM 2178 C CA . TYR B 1 135 ? -87.601 46.485 27.618 1.00 51.96 135 TYR B CA 1
ATOM 2179 C C . TYR B 1 135 ? -89.084 46.504 27.282 1.00 48.41 135 TYR B C 1
ATOM 2180 O O . TYR B 1 135 ? -89.553 45.717 26.462 1.00 48.56 135 TYR B O 1
ATOM 2189 N N . ARG B 1 136 ? -89.802 47.444 27.898 1.00 59.11 136 ARG B N 1
ATOM 2190 C CA . ARG B 1 136 ? -91.249 47.589 27.733 1.00 56.98 136 ARG B CA 1
ATOM 2191 C C . ARG B 1 136 ? -91.673 48.002 26.339 1.00 57.77 136 ARG B C 1
ATOM 2192 O O . ARG B 1 136 ? -92.775 47.656 25.922 1.00 59.77 136 ARG B O 1
ATOM 2200 N N . LEU B 1 137 ? -90.822 48.746 25.626 1.00 45.13 137 LEU B N 1
ATOM 2201 C CA . LEU B 1 137 ? -91.147 49.180 24.257 1.00 51.44 137 LEU B CA 1
ATOM 2202 C C . LEU B 1 137 ? -90.714 48.195 23.174 1.00 36.30 137 LEU B C 1
ATOM 2203 O O . LEU B 1 137 ? -91.376 48.088 22.138 1.00 40.14 137 LEU B O 1
ATOM 2208 N N . PHE B 1 138 ? -89.613 47.479 23.402 1.00 34.28 138 PHE B N 1
ATOM 2209 C CA . PHE B 1 138 ? -89.056 46.606 22.350 1.00 43.23 138 PHE B CA 1
ATOM 2210 C C . PHE B 1 138 ? -89.382 45.113 22.482 1.00 46.93 138 PHE B C 1
ATOM 2211 O O . PHE B 1 138 ? -89.612 44.466 21.469 1.00 38.36 138 PHE B O 1
ATOM 2219 N N . GLU B 1 139 ? -89.360 44.560 23.699 1.00 56.32 139 GLU B N 1
ATOM 2220 C CA . GLU B 1 139 ? -89.687 43.127 23.901 1.00 47.66 139 GLU B CA 1
ATOM 2221 C C . GLU B 1 139 ? -91.027 42.691 23.277 1.00 46.28 139 GLU B C 1
ATOM 2222 O O . GLU B 1 139 ? -91.077 41.664 22.582 1.00 45.85 139 GLU B O 1
ATOM 2228 N N . PRO B 1 140 ? -92.099 43.487 23.473 1.00 45.56 140 PRO B N 1
ATOM 2229 C CA . PRO B 1 140 ? -93.382 43.133 22.857 1.00 58.91 140 PRO B CA 1
ATOM 2230 C C . PRO B 1 140 ? -93.307 42.959 21.360 1.00 59.54 140 PRO B C 1
ATOM 2231 O O . PRO B 1 140 ? -94.189 42.312 20.788 1.00 54.20 140 PRO B O 1
ATOM 2235 N N . LEU B 1 141 ? -92.265 43.498 20.735 1.00 42.70 141 LEU B N 1
ATOM 2236 C CA . LEU B 1 141 ? -92.151 43.421 19.276 1.00 45.51 141 LEU B CA 1
ATOM 2237 C C . LEU B 1 141 ? -91.424 42.181 18.815 1.00 41.18 141 LEU B C 1
ATOM 2238 O O . LEU B 1 141 ? -91.210 42.004 17.618 1.00 51.16 141 LEU B O 1
ATOM 2243 N N . GLY B 1 142 ? -91.056 41.325 19.771 1.00 57.13 142 GLY B N 1
ATOM 2244 C CA . GLY B 1 142 ? -90.418 40.049 19.468 1.00 41.18 142 GLY B CA 1
ATOM 2245 C C . GLY B 1 142 ? -88.907 40.121 19.425 1.00 61.88 142 GLY B C 1
ATOM 2246 O O . GLY B 1 142 ? -88.244 39.224 18.893 1.00 54.71 142 GLY B O 1
ATOM 2247 N N . TYR B 1 143 ? -88.358 41.201 19.978 1.00 64.39 143 TYR B N 1
ATOM 2248 C CA . TYR B 1 143 ? -86.920 41.379 20.024 1.00 45.16 143 TYR B CA 1
ATOM 2249 C C . TYR B 1 143 ? -86.352 40.770 21.300 1.00 46.84 143 TYR B C 1
ATOM 2250 O O . TYR B 1 143 ? -86.883 40.972 22.387 1.00 49.58 143 TYR B O 1
ATOM 2259 N N . LYS B 1 144 ? -85.265 40.023 21.162 1.00 34.99 144 LYS B N 1
ATOM 2260 C CA . LYS B 1 144 ? -84.429 39.750 22.313 1.00 55.88 144 LYS B CA 1
ATOM 2261 C C . LYS B 1 144 ? -83.728 41.065 22.584 1.00 49.38 144 LYS B C 1
ATOM 2262 O O . LYS B 1 144 ? -83.055 41.601 21.703 1.00 51.68 144 LYS B O 1
ATOM 2268 N N . VAL B 1 145 ? -83.882 41.589 23.794 1.00 50.85 145 VAL B N 1
ATOM 2269 C CA . VAL B 1 145 ? -83.402 42.933 24.107 1.00 45.85 145 VAL B CA 1
ATOM 2270 C C . VAL B 1 145 ? -82.367 42.975 25.202 1.00 51.27 145 VAL B C 1
ATOM 2271 O O . VAL B 1 145 ? -82.563 42.429 26.284 1.00 64.80 145 VAL B O 1
ATOM 2275 N N . ASP B 1 146 ? -81.257 43.635 24.925 1.00 39.63 146 ASP B N 1
ATOM 2276 C CA . ASP B 1 146 ? -80.268 43.841 25.966 1.00 48.57 146 ASP B CA 1
ATOM 2277 C C . ASP B 1 146 ? -79.965 45.319 26.188 1.00 54.44 146 ASP B C 1
ATOM 2278 O O . ASP B 1 146 ? -79.754 46.076 25.246 1.00 48.44 146 ASP B O 1
ATOM 2283 N N . VAL B 1 147 ? -79.951 45.720 27.451 1.00 53.85 147 VAL B N 1
ATOM 2284 C CA . VAL B 1 147 ? -79.691 47.100 27.802 1.00 41.52 147 VAL B CA 1
ATOM 2285 C C . VAL B 1 147 ? -78.451 47.232 28.671 1.00 45.16 147 VAL B C 1
ATOM 2286 O O . VAL B 1 147 ? -78.288 46.518 29.642 1.00 44.01 147 VAL B O 1
ATOM 2290 N N . GLU B 1 148 ? -77.572 48.145 28.298 1.00 40.86 148 GLU B N 1
ATOM 2291 C CA . GLU B 1 148 ? -76.389 48.433 29.070 1.00 37.90 148 GLU B CA 1
ATOM 2292 C C . GLU B 1 148 ? -76.358 49.927 29.391 1.00 47.92 148 GLU B C 1
ATOM 2293 O O . GLU B 1 148 ? -76.558 50.772 28.505 1.00 45.12 148 GLU B O 1
ATOM 2299 N N . GLY B 1 149 ? -76.125 50.259 30.658 1.00 50.95 149 GLY B N 1
ATOM 2300 C CA . GLY B 1 149 ? -76.103 51.652 31.082 1.00 53.34 149 GLY B CA 1
ATOM 2301 C C . GLY B 1 149 ? -74.713 52.150 31.438 1.00 66.42 149 GLY B C 1
ATOM 2302 O O . GLY B 1 149 ? -73.824 51.348 31.721 1.00 75.33 149 GLY B O 1
ATOM 2303 N N . TYR B 1 150 ? -74.528 53.472 31.406 1.00 67.83 150 TYR B N 1
ATOM 2304 C CA . TYR B 1 150 ? -73.256 54.111 31.759 1.00 79.33 150 TYR B CA 1
ATOM 2305 C C . TYR B 1 150 ? -73.390 55.635 31.844 1.00 91.13 150 TYR B C 1
ATOM 2306 O O . TYR B 1 150 ? -72.440 56.334 32.217 1.00 105.13 150 TYR B O 1
ATOM 2315 N N . ARG B 1 163 ? -76.856 59.973 32.074 1.00 87.16 163 ARG B N 1
ATOM 2316 C CA . ARG B 1 163 ? -76.986 58.522 31.897 1.00 94.50 163 ARG B CA 1
ATOM 2317 C C . ARG B 1 163 ? -77.434 58.125 30.487 1.00 86.97 163 ARG B C 1
ATOM 2318 O O . ARG B 1 163 ? -78.536 58.466 30.044 1.00 93.40 163 ARG B O 1
ATOM 2326 N N . TYR B 1 164 ? -76.563 57.401 29.794 1.00 71.04 164 TYR B N 1
ATOM 2327 C CA . TYR B 1 164 ? -76.836 56.943 28.442 1.00 62.07 164 TYR B CA 1
ATOM 2328 C C . TYR B 1 164 ? -76.916 55.424 28.375 1.00 52.04 164 TYR B C 1
ATOM 2329 O O . TYR B 1 164 ? -76.321 54.724 29.197 1.00 62.44 164 TYR B O 1
ATOM 2338 N N . TYR B 1 165 ? -77.639 54.921 27.376 1.00 50.00 165 TYR B N 1
ATOM 2339 C CA . TYR B 1 165 ? -77.788 53.480 27.177 1.00 27.15 165 TYR B CA 1
ATOM 2340 C C . TYR B 1 165 ? -77.337 52.931 25.869 1.00 43.93 165 TYR B C 1
ATOM 2341 O O . TYR B 1 165 ? -77.367 53.605 24.846 1.00 37.42 165 TYR B O 1
ATOM 2350 N N . THR B 1 166 ? -76.944 51.671 25.914 1.00 38.02 166 THR B N 1
ATOM 2351 C CA . THR B 1 166 ? -76.733 50.941 24.695 1.00 29.48 166 THR B CA 1
ATOM 2352 C C . THR B 1 166 ? -77.756 49.822 24.654 1.00 28.12 166 THR B C 1
ATOM 2353 O O . THR B 1 166 ? -77.837 49.025 25.557 1.00 36.27 166 THR B O 1
ATOM 2357 N N . VAL B 1 167 ? -78.562 49.806 23.605 1.00 31.82 167 VAL B N 1
ATOM 2358 C CA . VAL B 1 167 ? -79.637 48.845 23.486 1.00 26.34 167 VAL B CA 1
ATOM 2359 C C . VAL B 1 167 ? -79.304 47.9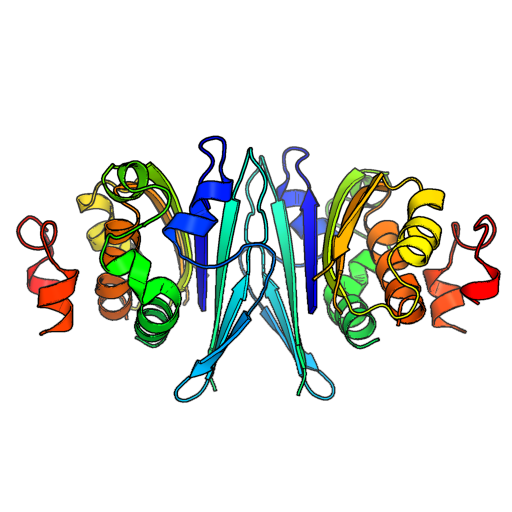46 22.312 1.00 33.64 167 VAL B C 1
ATOM 2360 O O . VAL B 1 167 ? -78.911 48.424 21.255 1.00 34.06 167 VAL B O 1
ATOM 2364 N N . SER B 1 168 ? -79.437 46.641 22.520 1.00 30.90 168 SER B N 1
ATOM 2365 C CA . SER B 1 168 ? -79.137 45.655 21.502 1.00 35.69 168 SER B CA 1
ATOM 2366 C C . SER B 1 168 ? -80.432 44.927 21.228 1.00 23.39 168 SER B C 1
ATOM 2367 O O . SER B 1 168 ? -81.155 44.590 22.159 1.00 44.09 168 SER B O 1
ATOM 2370 N N . LEU B 1 169 ? -80.730 44.710 19.949 1.00 31.44 169 LEU B N 1
ATOM 2371 C CA . LEU B 1 169 ? -81.980 44.106 19.525 1.00 36.29 169 LEU B CA 1
ATOM 2372 C C . LEU B 1 169 ? -81.608 43.023 18.553 1.00 40.57 169 LEU B C 1
ATOM 2373 O O . LEU B 1 169 ? -80.715 43.206 17.746 1.00 33.41 169 LEU B O 1
ATOM 2378 N N . GLU B 1 170 ? -82.299 41.894 18.626 1.00 35.94 170 GLU B N 1
ATOM 2379 C CA . GLU B 1 170 ? -82.106 40.821 17.669 1.00 37.51 170 GLU B CA 1
ATOM 2380 C C . GLU B 1 170 ? -83.441 40.142 17.496 1.00 49.20 170 GLU B C 1
ATOM 2381 O O . GLU B 1 170 ? -84.096 39.777 18.474 1.00 54.27 170 GLU B O 1
ATOM 2387 N N . GLY B 1 171 ? -83.861 39.985 16.255 1.00 51.00 171 GLY B N 1
ATOM 2388 C CA . GLY B 1 171 ? -85.136 39.367 16.000 1.00 52.38 171 GLY B CA 1
ATOM 2389 C C . GLY B 1 171 ? -85.259 38.964 14.554 1.00 53.56 171 GLY B C 1
ATOM 2390 O O . GLY B 1 171 ? -84.335 39.129 13.759 1.00 44.25 171 GLY B O 1
ATOM 2391 N N . GLU B 1 172 ? -86.417 38.418 14.219 1.00 46.89 172 GLU B N 1
ATOM 2392 C CA . GLU B 1 172 ? -86.729 38.090 12.845 1.00 57.29 172 GLU B CA 1
ATOM 2393 C C . GLU B 1 172 ? -87.863 39.011 12.452 1.00 45.53 172 GLU B C 1
ATOM 2394 O O . GLU B 1 172 ? -89.029 38.749 12.747 1.00 63.58 172 GLU B O 1
ATOM 2400 N N . VAL B 1 173 ? -87.494 40.114 11.818 1.00 46.11 173 VAL B N 1
ATOM 2401 C CA . VAL B 1 173 ? -88.412 41.166 11.418 1.00 46.21 173 VAL B CA 1
ATOM 2402 C C . VAL B 1 173 ? -87.976 41.609 10.036 1.00 43.82 173 VAL B C 1
ATOM 2403 O O . VAL B 1 173 ? -86.871 41.281 9.594 1.00 50.74 173 VAL B O 1
ATOM 2407 N N . ARG B 1 174 ? -88.822 42.370 9.360 1.00 40.69 174 ARG B N 1
ATOM 2408 C CA . ARG B 1 174 ? -88.467 42.939 8.071 1.00 48.85 174 ARG B CA 1
ATOM 2409 C C . ARG B 1 174 ? -87.569 44.140 8.296 1.00 34.40 174 ARG B C 1
ATOM 2410 O O . ARG B 1 174 ? -87.658 44.771 9.346 1.00 60.94 174 ARG B O 1
ATOM 2418 N N . VAL B 1 175 ? -86.733 44.463 7.308 1.00 33.85 175 VAL B N 1
ATOM 2419 C CA . VAL B 1 175 ? -85.915 45.685 7.350 1.00 51.77 175 VAL B CA 1
ATOM 2420 C C . VAL B 1 175 ? -86.761 46.885 7.736 1.00 46.31 175 VAL B C 1
ATOM 2421 O O . VAL B 1 175 ? -86.433 47.607 8.683 1.00 39.26 175 VAL B O 1
ATOM 2425 N N . ARG B 1 176 ? -87.886 47.034 7.038 1.00 33.48 176 ARG B N 1
ATOM 2426 C CA . ARG B 1 176 ? -88.707 48.242 7.109 1.00 43.64 176 ARG B CA 1
ATOM 2427 C C . ARG B 1 176 ? -89.302 48.366 8.490 1.00 34.78 176 ARG B C 1
ATOM 2428 O O . ARG B 1 176 ? -89.503 49.482 8.991 1.00 39.19 176 ARG B O 1
ATOM 2436 N N . ASP B 1 177 ? -89.508 47.216 9.141 1.00 37.34 177 ASP B N 1
ATOM 2437 C CA . ASP B 1 177 ? -90.074 47.207 10.481 1.00 28.32 177 ASP B CA 1
ATOM 2438 C C . ASP B 1 177 ? -89.025 47.458 11.579 1.00 38.73 177 ASP B C 1
ATOM 2439 O O . ASP B 1 177 ? -89.336 48.050 12.627 1.00 40.00 177 ASP B O 1
ATOM 2444 N N . LEU B 1 178 ? -87.805 46.967 11.367 1.00 38.26 178 LEU B N 1
ATOM 2445 C CA . LEU B 1 178 ? -86.698 47.304 12.266 1.00 37.51 178 LEU B CA 1
ATOM 2446 C C . LEU B 1 178 ? -86.544 48.818 12.270 1.00 25.88 178 LEU B C 1
ATOM 2447 O O . LEU B 1 178 ? -86.545 49.449 13.313 1.00 32.56 178 LEU B O 1
ATOM 2452 N N . LEU B 1 179 ? -86.437 49.393 11.084 1.00 30.40 179 LEU B N 1
ATOM 2453 C CA . LEU B 1 179 ? -86.266 50.840 10.956 1.00 32.36 179 LEU B CA 1
ATOM 2454 C C . LEU B 1 179 ? -87.425 51.640 11.535 1.00 53.86 179 LEU B C 1
ATOM 2455 O O . LEU B 1 179 ? -87.199 52.680 12.150 1.00 46.87 179 LEU B O 1
ATOM 2460 N N . ASN B 1 180 ? -88.657 51.155 11.328 1.00 43.89 180 ASN B N 1
ATOM 2461 C CA . ASN B 1 180 ? -89.850 51.858 11.786 1.00 43.49 180 ASN B CA 1
ATOM 2462 C C . ASN B 1 180 ? -89.922 51.903 13.282 1.00 34.60 180 ASN B C 1
ATOM 2463 O O . ASN B 1 180 ? -90.259 52.935 13.870 1.00 36.83 180 ASN B O 1
ATOM 2468 N N . HIS B 1 181 ? -89.620 50.768 13.896 1.00 35.57 181 HIS B N 1
ATOM 2469 C CA . HIS B 1 181 ? -89.636 50.671 15.341 1.00 39.91 181 HIS B CA 1
ATOM 2470 C C . HIS B 1 181 ? -88.672 51.637 15.973 1.00 35.92 181 HIS B C 1
ATOM 2471 O O . HIS B 1 181 ? -89.012 52.314 16.942 1.00 48.70 181 HIS B O 1
ATOM 2478 N N . ILE B 1 182 ? -87.458 51.690 15.433 1.00 39.90 182 ILE B N 1
ATOM 2479 C CA . ILE B 1 182 ? -86.417 52.554 15.988 1.00 34.82 182 ILE B CA 1
ATOM 2480 C C . ILE B 1 182 ? -86.807 54.007 15.767 1.00 32.69 182 ILE B C 1
ATOM 2481 O O . ILE B 1 182 ? -86.733 54.829 16.659 1.00 37.91 182 ILE B O 1
ATOM 2486 N N . TYR B 1 183 ? -87.245 54.302 14.561 1.00 34.63 183 TYR B N 1
ATOM 2487 C CA . TYR B 1 183 ? -87.723 55.639 14.218 1.00 42.96 183 TYR B CA 1
ATOM 2488 C C . TYR B 1 183 ? -88.854 56.135 15.151 1.00 41.88 183 TYR B C 1
ATOM 2489 O O . TYR B 1 183 ? -88.844 57.283 15.579 1.00 31.30 183 TYR B O 1
ATOM 2498 N N . VAL B 1 184 ? -89.792 55.263 15.514 1.00 46.55 184 VAL B N 1
ATOM 2499 C CA . VAL B 1 184 ? -90.890 55.664 16.418 1.00 43.86 184 VAL B CA 1
ATOM 2500 C C . VAL B 1 184 ? -90.512 55.636 17.912 1.00 53.75 184 VAL B C 1
ATOM 2501 O O . VAL B 1 184 ? -90.794 56.573 18.665 1.00 43.88 184 VAL B O 1
ATOM 2505 N N . LEU B 1 185 ? -89.866 54.563 18.345 1.00 38.66 185 LEU B N 1
ATOM 2506 C CA . LEU B 1 185 ? -89.615 54.397 19.765 1.00 35.02 185 LEU B CA 1
ATOM 2507 C C . LEU B 1 185 ? -88.480 55.255 20.324 1.00 40.30 185 LEU B C 1
ATOM 2508 O O . LEU B 1 185 ? -88.518 55.644 21.490 1.00 49.56 185 LEU B O 1
ATOM 2513 N N . ILE B 1 186 ? -87.476 55.559 19.513 1.00 39.16 186 ILE B N 1
ATOM 2514 C CA . ILE B 1 186 ? -86.351 56.345 20.023 1.00 46.12 186 ILE B CA 1
ATOM 2515 C C . ILE B 1 186 ? -86.817 57.655 20.686 1.00 53.67 186 ILE B C 1
ATOM 2516 O O . ILE B 1 186 ? -86.414 57.930 21.816 1.00 41.47 186 ILE B O 1
ATOM 2521 N N . PRO B 1 187 ? -87.685 58.444 20.004 1.00 50.09 187 PRO B N 1
ATOM 2522 C CA . PRO B 1 187 ? -88.182 59.698 20.589 1.00 47.37 187 PRO B CA 1
ATOM 2523 C C . PRO B 1 187 ? -88.974 59.508 21.878 1.00 47.46 187 PRO B C 1
ATOM 2524 O O . PRO B 1 187 ? -88.762 60.229 22.856 1.00 56.57 187 PRO B O 1
ATOM 2528 N N . VAL B 1 188 ? -89.867 58.533 21.873 1.00 40.34 188 VAL B N 1
ATOM 2529 C CA . VAL B 1 188 ? -90.548 58.095 23.086 1.00 44.24 188 VAL B CA 1
ATOM 2530 C C . VAL B 1 188 ? -89.590 57.840 24.277 1.00 53.31 188 VAL B C 1
ATOM 2531 O O . VAL B 1 188 ? -89.906 58.164 25.422 1.00 48.42 188 VAL B O 1
ATOM 2535 N N . LEU B 1 189 ? -88.414 57.281 24.021 1.00 52.68 189 LEU B N 1
ATOM 2536 C CA . LEU B 1 189 ? -87.502 56.972 25.127 1.00 43.20 189 LEU B CA 1
ATOM 2537 C C . LEU B 1 189 ? -86.841 58.221 25.705 1.00 52.83 189 LEU B C 1
ATOM 2538 O O . LEU B 1 189 ? -86.481 58.239 26.880 1.00 54.67 189 LEU B O 1
ATOM 2543 N N . ASP B 1 190 ? -86.693 59.260 24.888 1.00 63.67 190 ASP B N 1
ATOM 2544 C CA . ASP B 1 190 ? -86.388 60.595 25.410 1.00 74.58 190 ASP B CA 1
ATOM 2545 C C . ASP B 1 190 ? -87.642 61.318 25.899 1.00 80.88 190 ASP B C 1
ATOM 2546 O O . ASP B 1 190 ? -87.686 61.820 27.025 1.00 90.99 190 ASP B O 1
ATOM 2551 N N . ILE B 1 202 ? -98.495 63.281 14.470 1.00 71.76 202 ILE B N 1
ATOM 2552 C CA . ILE B 1 202 ? -99.342 62.098 14.268 1.00 86.34 202 ILE B CA 1
ATOM 2553 C C . ILE B 1 202 ? -99.162 61.391 12.900 1.00 79.18 202 ILE B C 1
ATOM 2554 O O . ILE B 1 202 ? -99.254 60.162 12.832 1.00 80.87 202 ILE B O 1
ATOM 2559 N N . ASP B 1 203 ? -98.880 62.141 11.830 1.00 74.33 203 ASP B N 1
ATOM 2560 C CA . ASP B 1 203 ? -98.584 61.522 10.524 1.00 68.60 203 ASP B CA 1
ATOM 2561 C C . ASP B 1 203 ? -97.464 60.495 10.606 1.00 81.11 203 ASP B C 1
ATOM 2562 O O . ASP B 1 203 ? -97.534 59.453 9.947 1.00 67.90 203 ASP B O 1
ATOM 2567 N N . LYS B 1 204 ? -96.414 60.825 11.370 1.00 57.65 204 LYS B N 1
ATOM 2568 C CA . LYS B 1 204 ? -95.257 59.949 11.512 1.00 65.83 204 LYS B CA 1
ATOM 2569 C C . LYS B 1 204 ? -95.716 58.645 12.108 1.00 72.50 204 LYS B C 1
ATOM 2570 O O . LYS B 1 204 ? -95.398 57.557 11.613 1.00 65.67 204 LYS B O 1
ATOM 2576 N N . LEU B 1 205 ? -96.449 58.777 13.206 1.00 58.38 205 LEU B N 1
ATOM 2577 C CA . LEU B 1 205 ? -96.864 57.630 13.974 1.00 63.38 205 LEU B CA 1
ATOM 2578 C C . LEU B 1 205 ? -97.872 56.866 13.155 1.00 64.16 205 LEU B C 1
ATOM 2579 O O . LEU B 1 205 ? -98.011 55.661 13.308 1.00 62.42 205 LEU B O 1
ATOM 2584 N N . PHE B 1 206 ? -98.559 57.570 12.265 1.00 60.70 206 PHE B N 1
ATOM 2585 C CA . PHE B 1 206 ? -99.556 56.934 11.424 1.00 57.02 206 PHE B CA 1
ATOM 2586 C C . PHE B 1 206 ? -98.885 56.108 10.342 1.00 50.65 206 PHE B C 1
ATOM 2587 O O . PHE B 1 206 ? -99.158 54.917 10.187 1.00 65.80 206 PHE B O 1
ATOM 2595 N N . GLN B 1 207 ? -98.003 56.757 9.596 1.00 56.19 207 GLN B N 1
ATOM 2596 C CA . GLN B 1 207 ? -97.188 56.090 8.590 1.00 57.91 207 GLN B CA 1
ATOM 2597 C C . GLN B 1 207 ? -96.293 54.962 9.169 1.00 75.76 207 GLN B C 1
ATOM 2598 O O . GLN B 1 207 ? -96.260 53.858 8.622 1.00 88.33 207 GLN B O 1
ATOM 2604 N N . HIS B 1 208 ? -95.585 55.224 10.272 1.00 51.39 208 HIS B N 1
ATOM 2605 C CA . HIS B 1 208 ? -94.600 54.249 10.782 1.00 45.99 208 HIS B CA 1
ATOM 2606 C C . HIS B 1 208 ? -95.073 53.357 11.952 1.00 57.18 208 HIS B C 1
ATOM 2607 O O . HIS B 1 208 ? -94.346 52.443 12.357 1.00 45.18 208 HIS B O 1
ATOM 2614 N N . GLY B 1 209 ? -96.280 53.601 12.482 1.00 58.42 209 GLY B N 1
ATOM 2615 C CA . GLY B 1 209 ? -96.832 52.784 13.569 1.00 41.85 209 GLY B CA 1
ATOM 2616 C C . GLY B 1 209 ? -97.519 51.541 13.032 1.00 56.08 209 GLY B C 1
ATOM 2617 O O . GLY B 1 209 ? -97.971 50.644 13.779 1.00 49.05 209 GLY B O 1
ATOM 2618 N N . GLU B 1 210 ? -97.543 51.500 11.703 1.00 55.53 210 GLU B N 1
ATOM 2619 C CA . GLU B 1 210 ? -98.313 50.553 10.901 1.00 70.17 210 GLU B CA 1
ATOM 2620 C C . GLU B 1 210 ? -98.077 49.078 11.198 1.00 62.42 210 GLU B C 1
ATOM 2621 O O . GLU B 1 210 ? -96.980 48.565 11.017 1.00 79.45 210 GLU B O 1
ATOM 2627 N N . GLY B 1 211 ? -99.122 48.389 11.634 1.00 78.49 211 GLY B N 1
ATOM 2628 C CA . GLY B 1 211 ? -99.078 46.941 11.693 1.00 84.33 211 GLY B CA 1
ATOM 2629 C C . GLY B 1 211 ? -98.142 46.428 12.758 1.00 92.02 211 GLY B C 1
ATOM 2630 O O . GLY B 1 211 ? -97.494 45.389 12.598 1.00 90.20 211 GLY B O 1
ATOM 2631 N N . TRP B 1 212 ? -98.058 47.184 13.844 1.00 82.20 212 TRP B N 1
ATOM 2632 C CA . TRP B 1 212 ? -97.367 46.732 15.033 1.00 56.96 212 TRP B CA 1
ATOM 2633 C C . TRP B 1 212 ? -97.916 47.489 16.239 1.00 64.57 212 TRP B C 1
ATOM 2634 O O . TRP B 1 212 ? -98.011 46.935 17.342 1.00 56.02 212 TRP B O 1
ATOM 2645 N N . LEU B 1 213 ? -98.297 48.750 16.020 1.00 43.95 213 LEU B N 1
ATOM 2646 C CA . LEU B 1 213 ? -98.649 49.640 17.129 1.00 46.78 213 LEU B CA 1
ATOM 2647 C C . LEU B 1 213 ? -99.970 49.265 17.848 1.00 60.04 213 LEU B C 1
ATOM 2648 O O . LEU B 1 213 ? -100.069 49.354 19.089 1.00 45.01 213 LEU B O 1
ATOM 2653 N N . VAL B 1 214 ? -100.975 48.858 17.070 1.00 60.78 214 VAL B N 1
ATOM 2654 C CA . VAL B 1 214 ? -102.276 48.465 17.624 1.00 59.41 214 VAL B CA 1
ATOM 2655 C C . VAL B 1 214 ? -102.136 47.406 18.732 1.00 80.05 214 VAL B C 1
ATOM 2656 O O . VAL B 1 214 ? -102.738 47.529 19.801 1.00 98.52 214 VAL B O 1
ATOM 2660 N N . ASP B 1 215 ? -101.313 46.391 18.494 1.00 81.52 215 ASP B N 1
ATOM 2661 C CA . ASP B 1 215 ? -101.154 45.307 19.461 1.00 96.04 215 ASP B CA 1
ATOM 2662 C C . ASP B 1 215 ? -100.050 45.556 20.490 1.00 93.51 215 ASP B C 1
ATOM 2663 O O . ASP B 1 215 ? -99.489 44.608 21.045 1.00 106.94 215 ASP B O 1
ATOM 2668 N N . HIS B 1 216 ? -99.732 46.819 20.750 1.00 61.30 216 HIS B N 1
ATOM 2669 C CA . HIS B 1 216 ? -98.617 47.125 21.633 1.00 54.43 216 HIS B CA 1
ATOM 2670 C C . HIS B 1 216 ? -99.106 47.489 23.017 1.00 50.72 216 HIS B C 1
ATOM 2671 O O . HIS B 1 216 ? -99.871 48.441 23.181 1.00 58.24 216 HIS B O 1
ATOM 2678 N N . PRO B 1 217 ? -98.660 46.735 24.025 1.00 51.55 217 PRO B N 1
ATOM 2679 C CA . PRO B 1 217 ? -99.133 46.975 25.395 1.00 61.06 217 PRO B CA 1
ATOM 2680 C C . PRO B 1 217 ? -98.900 48.420 25.845 1.00 70.60 217 PRO B C 1
ATOM 2681 O O . PRO B 1 217 ? -99.600 48.896 26.744 1.00 74.98 217 PRO B O 1
ATOM 2685 N N . GLU B 1 218 ? -97.969 49.114 25.191 1.00 52.75 218 GLU B N 1
ATOM 2686 C CA . GLU B 1 218 ? -97.642 50.490 25.554 1.00 61.70 218 GLU B CA 1
ATOM 2687 C C . GLU B 1 218 ? -98.070 51.506 24.487 1.00 64.96 218 GLU B C 1
ATOM 2688 O O . GLU B 1 218 ? -97.664 52.677 24.532 1.00 62.44 218 GLU B O 1
ATOM 2694 N N . LYS B 1 219 ? -98.898 51.046 23.549 1.00 50.49 219 LYS B N 1
ATOM 2695 C CA . LYS B 1 219 ? -99.378 51.859 22.430 1.00 65.51 219 LYS B CA 1
ATOM 2696 C C . LYS B 1 219 ? -99.937 53.244 22.805 1.00 68.70 219 LYS B C 1
ATOM 2697 O O . LYS B 1 219 ? -99.922 54.166 21.989 1.00 65.49 219 LYS B O 1
ATOM 2703 N N . GLU B 1 220 ? -100.445 53.387 24.027 1.00 73.77 220 GLU B N 1
ATOM 2704 C CA . GLU B 1 220 ? -100.994 54.667 24.461 1.00 83.01 220 GLU B CA 1
ATOM 2705 C C . GLU B 1 220 ? -99.893 55.601 24.970 1.00 71.08 220 GLU B C 1
ATOM 2706 O O . GLU B 1 220 ? -99.918 56.807 24.713 1.00 58.78 220 GLU B O 1
ATOM 2712 N N . LEU B 1 221 ? -98.923 55.043 25.690 1.00 74.93 221 LEU B N 1
ATOM 2713 C CA . LEU B 1 221 ? -97.712 55.789 26.018 1.00 64.85 221 LEU B CA 1
ATOM 2714 C C . LEU B 1 221 ? -97.070 56.289 24.740 1.00 64.33 221 LEU B C 1
ATOM 2715 O O . LEU B 1 221 ? -96.690 57.459 24.642 1.00 58.36 221 LEU B O 1
ATOM 2720 N N . ILE B 1 222 ? -96.963 55.403 23.752 1.00 49.73 222 ILE B N 1
ATOM 2721 C CA . ILE B 1 222 ? -96.319 55.780 22.496 1.00 57.18 222 ILE B CA 1
ATOM 2722 C C . ILE B 1 222 ? -97.070 56.907 21.803 1.00 61.74 222 ILE B C 1
ATOM 2723 O O . ILE B 1 222 ? -96.468 57.909 21.423 1.00 60.01 222 ILE B O 1
ATOM 2728 N N . THR B 1 223 ? -98.389 56.756 21.691 1.00 65.92 223 THR B N 1
ATOM 2729 C CA . THR B 1 223 ? -99.260 57.729 21.022 1.00 63.69 223 THR B CA 1
ATOM 2730 C C . THR B 1 223 ? -99.191 59.167 21.563 1.00 59.19 223 THR B C 1
ATOM 2731 O O . THR B 1 223 ? -99.102 59.397 22.781 1.00 55.39 223 THR B O 1
#